Protein 4ME2 (pdb70)

Organism: Brachypodium distachyon (NCBI:txid15368)

Nearest PDB structures (foldseek):
  4n2q-assembly1_A  TM=8.830E-01  e=1.175E-23  Brachypodium distachyon
  6yxx-assembly1_E6  TM=5.071E-01  e=2.565E-02  Trypanosoma brucei brucei
  7pub-assembly1_DH  TM=4.526E-01  e=8.404E-01  Trypanosoma brucei brucei
  8apo-assembly1_BE  TM=4.266E-01  e=6.617E-01  Polytomella magna

B-factor: mean 28.3, std 8.78, range [16.6, 65.06]

GO terms:
  GO:0042802 identical protein binding (F, IPI)

Foldseek 3Di:
DADPLLVQLLVQLCVQDVPHLAPVSLLVSLCVSQVVDDDVSLVVNLVVCVVVLVLSNSLSSVVSLCPDPPDDDFLLVLLVSLQSFDAPDVRSLVSNLVVLVVSLCCQCVDPQNDDDLHSQQPDDQVSLLSNLLSCLVSLNLVSSLVSCCSRVVVSVHDYDLSSLVSNLVSCVVSPVVVSNVVSVVVNVVVVVVD

Secondary structure (DSSP, 8-state):
---HHHHHHHHHHHHHTSS--SHHHHHHHHHHHHTT--HHHHHHHHHHHHHTT-HHHHHHHHHHHHTSTT----HHHHHHHHHTSPTT-HHHHHHHHHHHHHHHHHHHTSGGGSSSS-SSTT--HHHHHHHHHHHHHTT-HHHHHHHIIIIIIIS-----HHHHHHHHHHHHHTT-HHHHHHHHHHHHHHHHH-

CATH classification: 1.25.40.10

InterPro domains:
  IPR011990 Tetratricopeptide-like helical domain superfamily [G3DSA:1.25.40.10] (44-237)
  IPR044190 Protein THYLAKOID ASSEMBLY 8-like [PTHR47594] (17-230)

Radius of gyration: 18.07 Å; Cα contacts (8 Å, |Δi|>4): 224; chains: 1; bounding box: 29×56×39 Å

Solvent-accessible surface area: 10357 Å² total; per-residue (Å²): 151,72,32,91,88,0,81,123,6,2,86,15,0,45,166,89,1,83,110,72,90,49,94,103,29,4,91,65,8,1,66,75,18,1,46,231,22,140,118,60,24,1,50,19,0,9,51,24,0,51,176,62,57,49,26,47,0,0,12,11,0,0,65,26,0,56,86,58,133,73,32,201,50,41,5,53,43,2,6,65,0,0,70,62,7,68,67,158,55,112,69,6,20,61,24,2,40,57,1,3,75,22,0,4,90,36,44,76,189,29,120,72,32,53,112,109,142,37,25,5,61,78,22,72,43,142,66,0,8,87,1,0,120,10,0,13,84,49,27,68,9,124,4,0,19,71,0,0,46,4,0,14,86,167,14,47,4,140,12,77,58,100,1,16,114,21,0,8,128,3,0,144,156,53,52,35,103,136,21,5,58,71,0,87,58,29,31,54,82,42,93,98,120,147

Structure (mmCIF, N/CA/C/O backbone):
data_4ME2
#
_entry.id   4ME2
#
_cell.length_a   73.649
_cell.length_b   73.649
_cell.length_c   61.862
_cell.angle_alpha   90.00
_cell.angle_beta   90.00
_cell.angle_gamma   120.00
#
_symmetry.space_group_name_H-M   'P 65'
#
loop_
_entity.id
_entity.type
_entity.pdbx_description
1 polymer 'Uncharacterized protein'
2 water water
#
loop_
_atom_site.group_PDB
_atom_site.id
_atom_site.type_symbol
_atom_site.label_atom_id
_atom_site.label_alt_id
_atom_site.label_comp_id
_atom_site.label_asym_id
_atom_site.label_entity_id
_atom_site.label_seq_id
_atom_site.pdbx_PDB_ins_code
_atom_site.Cartn_x
_atom_site.Cartn_y
_atom_site.Cartn_z
_atom_site.occupancy
_atom_site.B_iso_or_equiv
_atom_site.auth_seq_id
_atom_site.auth_comp_id
_atom_site.auth_asym_id
_atom_site.auth_atom_id
_atom_site.pdbx_PDB_model_num
ATOM 1 N N . SER A 1 44 ? 19.208 16.047 42.032 1.00 40.76 44 SER A N 1
ATOM 2 C CA . SER A 1 44 ? 18.623 14.687 42.209 1.00 39.45 44 SER A CA 1
ATOM 3 C C . SER A 1 44 ? 17.486 14.448 41.218 1.00 37.16 44 SER A C 1
ATOM 4 O O . SER A 1 44 ? 16.341 14.846 41.453 1.00 37.65 44 SER A O 1
ATOM 7 N N . LEU A 1 45 ? 17.821 13.807 40.103 1.00 34.36 45 LEU A N 1
ATOM 8 C CA . LEU A 1 45 ? 16.849 13.488 39.068 1.00 32.00 45 LEU A CA 1
ATOM 9 C C . LEU A 1 45 ? 16.149 12.168 39.330 1.00 30.37 45 LEU A C 1
ATOM 10 O O . LEU A 1 45 ? 16.781 11.111 39.359 1.00 30.69 45 LEU A O 1
ATOM 15 N N . SER A 1 46 ? 14.838 12.223 39.496 1.00 27.80 46 SER A N 1
ATOM 16 C CA . SER A 1 46 ? 14.053 11.012 39.644 1.00 26.63 46 SER A CA 1
ATOM 17 C C . SER A 1 46 ? 13.697 10.422 38.288 1.00 26.02 46 SER A C 1
ATOM 18 O O . SER A 1 46 ? 13.874 11.058 37.248 1.00 25.07 46 SER A O 1
ATOM 21 N N . THR A 1 47 ? 13.171 9.204 38.308 1.00 25.01 47 THR A N 1
ATOM 22 C CA . THR A 1 47 ? 12.677 8.575 37.096 1.00 25.75 47 THR A CA 1
ATOM 23 C C . THR A 1 47 ? 11.640 9.452 36.392 1.00 25.94 47 THR A C 1
ATOM 24 O O . THR A 1 47 ? 11.732 9.689 35.188 1.00 25.44 47 THR A O 1
ATOM 28 N N . GLU A 1 48 ? 10.661 9.942 37.144 1.00 26.08 48 GLU A N 1
ATOM 29 C CA . GLU A 1 48 ? 9.608 10.752 36.534 1.00 26.41 48 GLU A CA 1
ATOM 30 C C . GLU A 1 48 ? 10.124 12.084 35.983 1.00 25.36 48 GLU A C 1
ATOM 31 O O . GLU A 1 48 ? 9.636 12.548 34.954 1.00 25.15 48 GLU A O 1
ATOM 37 N N . ALA A 1 49 ? 11.101 12.694 36.655 1.00 24.49 49 ALA A N 1
ATOM 38 C CA . ALA A 1 49 ? 11.699 13.937 36.158 1.00 24.41 49 ALA A CA 1
ATOM 39 C C . ALA A 1 49 ? 12.434 13.692 34.844 1.00 24.48 49 ALA A C 1
ATOM 40 O O . ALA A 1 49 ? 12.252 14.434 33.877 1.00 23.79 49 ALA A O 1
ATOM 42 N N . ILE A 1 50 ? 13.257 12.644 34.809 1.00 24.91 50 ILE A N 1
ATOM 43 C CA . ILE A 1 50 ? 13.982 12.285 33.587 1.00 25.32 50 ILE A CA 1
ATOM 44 C C . ILE A 1 50 ? 13.030 12.081 32.410 1.00 25.50 50 ILE A C 1
ATOM 45 O O . ILE A 1 50 ? 13.253 12.618 31.317 1.00 24.73 50 ILE A O 1
ATOM 50 N N . HIS A 1 51 ? 11.969 11.308 32.633 1.00 25.78 51 HIS A N 1
ATOM 51 C CA . HIS A 1 51 ? 10.966 11.075 31.599 1.00 26.17 51 HIS A CA 1
ATOM 52 C C . HIS A 1 51 ? 10.347 12.364 31.131 1.00 25.10 51 HIS A C 1
ATOM 53 O O . HIS A 1 51 ? 10.160 12.563 29.931 1.00 24.96 51 HIS A O 1
ATOM 60 N N . ALA A 1 52 ? 10.043 13.257 32.075 1.00 23.78 52 ALA A N 1
ATOM 61 C CA . ALA A 1 52 ? 9.412 14.535 31.752 1.00 23.25 52 ALA A CA 1
ATOM 62 C C . ALA A 1 52 ? 10.335 15.448 30.945 1.00 22.70 52 ALA A C 1
ATOM 63 O O . ALA A 1 52 ? 9.886 16.126 30.016 1.00 23.08 52 ALA A O 1
ATOM 65 N N . VAL A 1 53 ? 11.617 15.461 31.295 1.00 23.27 53 VAL A N 1
ATOM 66 C CA . VAL A 1 53 ? 12.602 16.240 30.543 1.00 22.96 53 VAL A CA 1
ATOM 67 C C . VAL A 1 53 ? 12.686 15.709 29.117 1.00 23.76 53 VAL A C 1
ATOM 68 O O . VAL A 1 53 ? 12.689 16.478 28.152 1.00 22.94 53 VAL A O 1
ATOM 72 N N . GLN A 1 54 ? 12.737 14.390 28.973 1.00 24.24 54 GLN A N 1
ATOM 73 C CA . GLN A 1 54 ? 12.842 13.830 27.630 1.00 25.25 54 GLN A CA 1
ATOM 74 C C . GLN A 1 54 ? 11.605 14.113 26.783 1.00 24.64 54 GLN A C 1
ATOM 75 O O . GLN A 1 54 ? 11.722 14.440 25.601 1.00 24.18 54 GLN A O 1
ATOM 81 N N . ALA A 1 55 ? 10.428 14.016 27.397 1.00 23.77 55 ALA A N 1
ATOM 82 C CA . ALA A 1 55 ? 9.173 14.319 26.713 1.00 24.27 55 ALA A CA 1
ATOM 83 C C . ALA A 1 55 ? 9.114 15.774 26.252 1.00 23.58 55 ALA A C 1
ATOM 84 O O . ALA A 1 55 ? 8.706 16.051 25.126 1.00 24.32 55 ALA A O 1
ATOM 86 N N . LEU A 1 56 ? 9.517 16.704 27.116 1.00 22.41 56 LEU A N 1
ATOM 87 C CA . LEU A 1 56 ? 9.473 18.117 26.754 1.00 21.77 56 LEU A CA 1
ATOM 88 C C . LEU A 1 56 ? 10.396 18.405 25.569 1.00 21.76 56 LEU A C 1
ATOM 89 O O . LEU A 1 56 ? 10.035 19.155 24.665 1.00 21.95 56 LEU A O 1
ATOM 94 N N . LYS A 1 57 ? 11.582 17.804 25.583 1.00 22.07 57 LYS A N 1
ATOM 95 C CA . LYS A 1 57 ? 12.518 17.930 24.465 1.00 22.57 57 LYS A CA 1
ATOM 96 C C . LYS A 1 57 ? 11.926 17.324 23.181 1.00 23.23 57 LYS A C 1
ATOM 97 O O . LYS A 1 57 ? 11.944 17.953 22.122 1.00 23.07 57 LYS A O 1
ATOM 103 N N . ARG A 1 58 ? 11.366 16.122 23.292 1.00 24.04 58 ARG A N 1
ATOM 104 C CA . ARG A 1 58 ? 10.740 15.440 22.162 1.00 25.17 58 ARG A CA 1
ATOM 105 C C . ARG A 1 58 ? 9.602 16.264 21.555 1.00 24.74 58 ARG A C 1
ATOM 106 O O . ARG A 1 58 ? 9.509 16.405 20.335 1.00 24.91 58 ARG A O 1
ATOM 114 N N . LEU A 1 59 ? 8.748 16.814 22.415 1.00 23.69 59 LEU A N 1
ATOM 115 C CA . LEU A 1 59 ? 7.588 17.594 21.978 1.00 23.66 59 LEU A CA 1
ATOM 116 C C . LEU A 1 59 ? 7.958 18.895 21.274 1.00 22.95 59 LEU A C 1
ATOM 117 O O . LEU A 1 59 ? 7.151 19.457 20.531 1.00 24.95 59 LEU A O 1
ATOM 122 N N . THR A 1 60 ? 9.171 19.379 21.502 1.00 22.55 60 THR A N 1
ATOM 123 C CA . THR A 1 60 ? 9.559 20.671 20.960 1.00 22.78 60 THR A CA 1
ATOM 124 C C . THR A 1 60 ? 10.736 20.572 20.006 1.00 22.93 60 THR A C 1
ATOM 125 O O . THR A 1 60 ? 11.383 21.572 19.725 1.00 23.81 60 THR A O 1
ATOM 129 N N . ALA A 1 61 ? 11.011 19.372 19.494 1.00 23.04 61 ALA A N 1
ATOM 130 C CA . ALA A 1 61 ? 12.211 19.160 18.690 1.00 23.62 61 ALA A CA 1
ATOM 131 C C . ALA A 1 61 ? 12.218 20.021 17.430 1.00 24.27 61 ALA A C 1
ATOM 132 O O . ALA A 1 61 ? 13.279 20.439 16.963 1.00 24.91 61 ALA A O 1
ATOM 134 N N . ALA A 1 62 ? 11.029 20.307 16.912 1.00 25.39 62 ALA A N 1
ATOM 135 C CA . ALA A 1 62 ? 10.883 21.094 15.688 1.00 26.62 62 ALA A CA 1
ATOM 136 C C . ALA A 1 62 ? 10.536 22.557 15.950 1.00 28.12 62 ALA A C 1
ATOM 137 O O . ALA A 1 62 ? 10.822 23.427 15.125 1.00 29.28 62 ALA A O 1
ATOM 139 N N . ASP A 1 63 ? 9.913 22.822 17.094 1.00 28.74 63 ASP A N 1
ATOM 140 C CA . ASP A 1 63 ? 9.380 24.148 17.381 1.00 29.35 63 ASP A CA 1
ATOM 141 C C . ASP A 1 63 ? 9.475 24.408 18.873 1.00 29.55 63 ASP A C 1
ATOM 142 O O . ASP A 1 63 ? 8.722 23.829 19.656 1.00 30.25 63 ASP A O 1
ATOM 147 N N . ARG A 1 64 ? 10.414 25.269 19.253 1.00 28.92 64 ARG A N 1
ATOM 148 C CA . ARG A 1 64 ? 10.586 25.670 20.649 1.00 29.68 64 ARG A CA 1
ATOM 149 C C . ARG A 1 64 ? 10.111 27.103 20.923 1.00 29.91 64 ARG A C 1
ATOM 150 O O . ARG A 1 64 ? 10.458 27.694 21.950 1.00 31.20 64 ARG A O 1
ATOM 158 N N . SER A 1 65 ? 9.299 27.650 20.017 1.00 30.09 65 SER A N 1
ATOM 159 C CA . SER A 1 65 ? 8.687 28.973 20.217 1.00 29.77 65 SER A CA 1
ATOM 160 C C . SER A 1 65 ? 7.699 28.971 21.395 1.00 30.02 65 SER A C 1
ATOM 161 O O . SER A 1 65 ? 7.132 27.929 21.737 1.00 29.06 65 SER A O 1
ATOM 164 N N . PRO A 1 66 ? 7.477 30.146 22.010 1.00 29.59 66 PRO A N 1
ATOM 165 C CA . PRO A 1 66 ? 6.715 30.177 23.260 1.00 29.33 66 PRO A CA 1
ATOM 166 C C . PRO A 1 66 ? 5.379 29.410 23.240 1.00 28.96 66 PRO A C 1
ATOM 167 O O . PRO A 1 66 ? 5.135 28.622 24.151 1.00 28.16 66 PRO A O 1
ATOM 171 N N . PRO A 1 67 ? 4.534 29.599 22.204 1.00 29.27 67 PRO A N 1
ATOM 172 C CA . PRO A 1 67 ? 3.291 28.816 22.235 1.00 28.87 67 PRO A CA 1
ATOM 173 C C . PRO A 1 67 ? 3.521 27.294 22.262 1.00 28.46 67 PRO A C 1
ATOM 174 O O . PRO A 1 67 ? 2.844 26.579 23.013 1.00 28.18 67 PRO A O 1
ATOM 178 N N . ALA A 1 68 ? 4.468 26.815 21.455 1.00 28.19 68 ALA A N 1
ATOM 179 C CA . ALA A 1 68 ? 4.788 25.390 21.385 1.00 27.23 68 ALA A CA 1
ATOM 180 C C . ALA A 1 68 ? 5.414 24.892 22.688 1.00 26.76 68 ALA A C 1
ATOM 181 O O . ALA A 1 68 ? 5.054 23.818 23.179 1.00 27.13 68 ALA A O 1
ATOM 183 N N . ALA A 1 69 ? 6.337 25.675 23.241 1.00 25.81 69 ALA A N 1
ATOM 184 C CA . ALA A 1 69 ? 6.990 25.304 24.494 1.00 25.59 69 ALA A CA 1
ATOM 185 C C . ALA A 1 69 ? 6.018 25.365 25.663 1.00 25.28 69 ALA A C 1
ATOM 186 O O . ALA A 1 69 ? 6.137 24.575 26.593 1.00 23.77 69 ALA A O 1
ATOM 188 N N . THR A 1 70 ? 5.066 26.297 25.611 1.00 25.72 70 THR A N 1
ATOM 189 C CA . THR A 1 70 ? 4.049 26.421 26.659 1.00 25.83 70 THR A CA 1
ATOM 190 C C . THR A 1 70 ? 3.126 25.202 26.682 1.00 25.87 70 THR A C 1
ATOM 191 O O . THR A 1 70 ? 2.890 24.608 27.737 1.00 26.36 70 THR A O 1
ATOM 195 N N . ALA A 1 71 ? 2.615 24.829 25.513 1.00 26.52 71 ALA A N 1
ATOM 196 C CA . ALA A 1 71 ? 1.740 23.669 25.396 1.00 26.29 71 ALA A CA 1
ATOM 197 C C . ALA A 1 71 ? 2.497 22.403 25.767 1.00 25.79 71 ALA A C 1
ATOM 198 O O . ALA A 1 71 ? 1.973 21.523 26.461 1.00 26.70 71 ALA A O 1
ATOM 200 N N . ALA A 1 72 ? 3.738 22.316 25.305 1.00 25.04 72 ALA A N 1
ATOM 201 C CA . ALA A 1 72 ? 4.517 21.128 25.547 1.00 23.92 72 ALA A CA 1
ATOM 202 C C . ALA A 1 72 ? 4.815 21.013 27.032 1.00 22.70 72 ALA A C 1
ATOM 203 O O . ALA A 1 72 ? 4.778 19.924 27.575 1.00 22.36 72 ALA A O 1
ATOM 205 N N . ALA A 1 73 ? 5.092 22.139 27.687 1.00 22.12 73 ALA A N 1
ATOM 206 C CA . ALA A 1 73 ? 5.502 22.110 29.094 1.00 21.43 73 ALA A CA 1
ATOM 207 C C . ALA A 1 73 ? 4.379 21.649 30.017 1.00 21.42 73 ALA A C 1
ATOM 208 O O . ALA A 1 73 ? 4.617 20.881 30.946 1.00 20.40 73 ALA A O 1
ATOM 210 N N . SER A 1 74 ? 3.156 22.102 29.764 1.00 22.21 74 SER A N 1
ATOM 211 C CA . SER A 1 74 ? 2.037 21.618 30.565 1.00 23.23 74 SER A CA 1
ATOM 212 C C . SER A 1 74 ? 1.790 20.127 30.337 1.00 23.20 74 SER A C 1
ATOM 213 O O . SER A 1 74 ? 1.523 19.397 31.285 1.00 23.72 74 SER A O 1
ATOM 216 N N . ALA A 1 75 ? 1.897 19.673 29.092 1.00 22.35 75 ALA A N 1
ATOM 217 C CA . ALA A 1 75 ? 1.686 18.262 28.779 1.00 22.94 75 ALA A CA 1
ATOM 218 C C . ALA A 1 75 ? 2.764 17.373 29.398 1.00 22.80 75 ALA A C 1
ATOM 219 O O . ALA A 1 75 ? 2.464 16.330 29.975 1.00 24.28 75 ALA A O 1
ATOM 221 N N . ALA A 1 76 ? 4.020 17.785 29.284 1.00 22.13 76 ALA A N 1
ATOM 222 C CA . ALA A 1 76 ? 5.120 16.934 29.731 1.00 22.50 76 ALA A CA 1
ATOM 223 C C . ALA A 1 76 ? 5.357 16.989 31.242 1.00 22.32 76 ALA A C 1
ATOM 224 O O . ALA A 1 76 ? 5.757 15.987 31.854 1.00 22.77 76 ALA A O 1
ATOM 226 N N . LEU A 1 77 ? 5.088 18.145 31.844 1.00 22.20 77 LEU A N 1
ATOM 227 C CA . LEU A 1 77 ? 5.457 18.382 33.241 1.00 22.80 77 LEU A CA 1
ATOM 228 C C . LEU A 1 77 ? 4.264 18.495 34.184 1.00 23.42 77 LEU A C 1
ATOM 229 O O . LEU A 1 77 ? 4.437 18.573 35.403 1.00 23.31 77 LEU A O 1
ATOM 234 N N . GLY A 1 78 ? 3.063 18.494 33.620 1.00 24.01 78 GLY A N 1
ATOM 235 C CA . GLY A 1 78 ? 1.850 18.801 34.371 1.00 25.04 78 GLY A CA 1
ATOM 236 C C . GLY A 1 78 ? 1.397 17.799 35.415 1.00 25.92 78 GLY A C 1
ATOM 237 O O . GLY A 1 78 ? 0.516 18.102 36.214 1.00 26.53 78 GLY A O 1
ATOM 238 N N . ARG A 1 79 ? 1.984 16.605 35.410 1.00 26.32 79 ARG A N 1
ATOM 239 C CA . ARG A 1 79 ? 1.629 15.577 36.393 1.00 27.37 79 ARG A CA 1
ATOM 240 C C . ARG A 1 79 ? 2.631 15.488 37.549 1.00 26.32 79 ARG A C 1
ATOM 241 O O . ARG A 1 79 ? 2.422 14.730 38.504 1.00 27.04 79 ARG A O 1
ATOM 249 N N . LEU A 1 80 ? 3.714 16.261 37.468 1.00 24.46 80 LEU A N 1
ATOM 250 C CA . LEU A 1 80 ? 4.821 16.143 38.425 1.00 23.55 80 LEU A CA 1
ATOM 251 C C . LEU A 1 80 ? 4.540 16.807 39.762 1.00 23.09 80 LEU A C 1
ATOM 252 O O . LEU A 1 80 ? 3.995 17.906 39.805 1.00 22.32 80 LEU A O 1
ATOM 257 N N . LEU A 1 81 ? 4.934 16.134 40.843 1.00 22.81 81 LEU A N 1
ATOM 258 C CA . LEU A 1 81 ? 4.969 16.740 42.177 1.00 23.21 81 LEU A CA 1
ATOM 259 C C . LEU A 1 81 ? 6.095 17.768 42.257 1.00 22.68 81 LEU A C 1
ATOM 260 O O . LEU A 1 81 ? 6.992 17.785 41.407 1.00 21.73 81 LEU A O 1
ATOM 265 N N . ARG A 1 82 ? 6.043 18.623 43.278 1.00 21.82 82 ARG A N 1
ATOM 266 C CA . ARG A 1 82 ? 6.969 19.750 43.402 1.00 21.93 82 ARG A CA 1
ATOM 267 C C . ARG A 1 82 ? 8.422 19.367 43.146 1.00 21.52 82 ARG A C 1
ATOM 268 O O . ARG A 1 82 ? 9.070 19.943 42.280 1.00 21.05 82 ARG A O 1
ATOM 276 N N . ALA A 1 83 ? 8.926 18.407 43.916 1.00 21.95 83 ALA A N 1
ATOM 277 C CA . ALA A 1 83 ? 10.339 18.044 43.856 1.00 21.37 83 ALA A CA 1
ATOM 278 C C . ALA A 1 83 ? 10.756 17.638 42.443 1.00 21.55 83 ALA A C 1
ATOM 279 O O . ALA A 1 83 ? 11.806 18.058 41.960 1.00 20.70 83 ALA A O 1
ATOM 281 N N . ASP A 1 84 ? 9.922 16.835 41.790 1.00 21.74 84 ASP A N 1
ATOM 282 C CA . ASP A 1 84 ? 10.206 16.367 40.435 1.00 22.39 84 ASP A CA 1
ATOM 283 C C . ASP A 1 84 ? 10.121 17.500 39.410 1.00 21.55 84 ASP A C 1
ATOM 284 O O . ASP A 1 84 ? 10.930 17.566 38.477 1.00 20.65 84 ASP A O 1
ATOM 289 N N . LEU A 1 85 ? 9.156 18.401 39.579 1.00 20.65 85 LEU A N 1
ATOM 290 C CA . LEU A 1 85 ? 9.042 19.530 38.656 1.00 20.19 85 LEU A CA 1
ATOM 291 C C . LEU A 1 85 ? 10.275 20.428 38.725 1.00 19.96 85 LEU A C 1
ATOM 292 O O . LEU A 1 85 ? 10.842 20.806 37.695 1.00 19.85 85 LEU A O 1
ATOM 297 N N . LEU A 1 86 ? 10.679 20.781 39.940 1.00 19.74 86 LEU A N 1
ATOM 298 C CA . LEU A 1 86 ? 11.847 21.623 40.130 1.00 20.60 86 LEU A CA 1
ATOM 299 C C . LEU A 1 86 ? 13.125 20.922 39.664 1.00 20.42 86 LEU A C 1
ATOM 300 O O . LEU A 1 86 ? 14.038 21.581 39.176 1.00 21.25 86 LEU A O 1
ATOM 305 N N . ALA A 1 87 ? 13.183 19.601 39.810 1.00 20.72 87 ALA A N 1
ATOM 306 C CA . ALA A 1 87 ? 14.352 18.839 39.351 1.00 21.00 87 ALA A CA 1
ATOM 307 C C . ALA A 1 87 ? 14.416 18.835 37.828 1.00 20.59 87 ALA A C 1
ATOM 308 O O . ALA A 1 87 ? 15.498 18.973 37.255 1.00 21.47 87 ALA A O 1
ATOM 310 N N . ALA A 1 88 ? 13.259 18.683 37.185 1.00 20.05 88 ALA A N 1
ATOM 311 C CA . ALA A 1 88 ? 13.172 18.730 35.720 1.00 19.70 88 ALA A CA 1
ATOM 312 C C . ALA A 1 88 ? 13.586 20.105 35.203 1.00 20.10 88 ALA A C 1
ATOM 313 O O . ALA A 1 88 ? 14.348 20.217 34.238 1.00 19.78 88 ALA A O 1
ATOM 315 N N . MET A 1 89 ? 13.079 21.155 35.849 1.00 19.66 89 MET A N 1
ATOM 316 C CA . MET A 1 89 ? 13.472 22.519 35.507 1.00 19.99 89 MET A CA 1
ATOM 317 C C . MET A 1 89 ? 14.984 22.704 35.596 1.00 21.01 89 MET A C 1
ATOM 318 O O . MET A 1 89 ? 15.608 23.225 34.671 1.00 21.38 89 MET A O 1
ATOM 323 N N . ALA A 1 90 ? 15.566 22.263 36.706 1.00 20.92 90 ALA A N 1
ATOM 324 C CA . ALA A 1 90 ? 16.991 22.462 36.950 1.00 22.01 90 ALA A CA 1
ATOM 325 C C . ALA A 1 90 ? 17.837 21.673 35.960 1.00 22.14 90 ALA A C 1
ATOM 326 O O . ALA A 1 90 ? 18.896 22.134 35.548 1.00 23.34 90 ALA A O 1
ATOM 328 N N . GLU A 1 91 ? 17.375 20.489 35.584 1.00 22.23 91 GLU A N 1
ATOM 329 C CA . GLU A 1 91 ? 18.102 19.692 34.601 1.00 22.61 91 GLU A CA 1
ATOM 330 C C . GLU A 1 91 ? 18.048 20.318 33.209 1.00 21.76 91 GLU A C 1
ATOM 331 O O . GLU A 1 91 ? 19.033 20.288 32.467 1.00 22.21 91 GLU A O 1
ATOM 337 N N . LEU A 1 92 ? 16.904 20.887 32.849 1.00 20.98 92 LEU A N 1
ATOM 338 C CA . LEU A 1 92 ? 16.814 21.616 31.586 1.00 20.83 92 LEU A CA 1
ATOM 339 C C . LEU A 1 92 ? 17.758 22.826 31.584 1.00 21.90 92 LEU A C 1
ATOM 340 O O . LEU A 1 92 ? 18.403 23.109 30.573 1.00 22.48 92 LEU A O 1
ATOM 345 N N . GLN A 1 93 ? 17.838 23.525 32.718 1.00 21.95 93 GLN A N 1
ATOM 346 C CA . GLN A 1 93 ? 18.790 24.624 32.903 1.00 23.70 93 GLN A CA 1
ATOM 347 C C . GLN A 1 93 ? 20.222 24.138 32.685 1.00 24.32 93 GLN A C 1
ATOM 348 O O . GLN A 1 93 ? 20.990 24.768 31.955 1.00 25.19 93 GLN A O 1
ATOM 354 N N . ARG A 1 94 ? 20.567 23.012 33.311 1.00 25.25 94 ARG A N 1
ATOM 355 C CA . ARG A 1 94 ? 21.932 22.471 33.263 1.00 26.43 94 ARG A CA 1
ATOM 356 C C . ARG A 1 94 ? 22.338 22.079 31.845 1.00 26.42 94 ARG A C 1
ATOM 357 O O . ARG A 1 94 ? 23.479 22.310 31.430 1.00 27.55 94 ARG A O 1
ATOM 365 N N . GLN A 1 95 ? 21.396 21.497 31.109 1.00 25.21 95 GLN A N 1
ATOM 366 C CA . GLN A 1 95 ? 21.623 21.099 29.719 1.00 24.86 95 GLN A CA 1
ATOM 367 C C . GLN A 1 95 ? 21.691 22.297 28.770 1.00 25.16 95 GLN A C 1
ATOM 368 O O . GLN A 1 95 ? 22.067 22.149 27.607 1.00 26.05 95 GLN A O 1
ATOM 374 N N . GLY A 1 96 ? 21.340 23.479 29.269 1.00 24.23 96 GLY A N 1
ATOM 375 C CA . GLY A 1 96 ? 21.370 24.697 28.460 1.00 23.16 96 GLY A CA 1
ATOM 376 C C . GLY A 1 96 ? 20.130 24.928 27.610 1.00 22.24 96 GLY A C 1
ATOM 377 O O . GLY A 1 96 ? 20.137 25.780 26.720 1.00 22.50 96 GLY A O 1
ATOM 378 N N . HIS A 1 97 ? 19.060 24.180 27.879 1.00 21.52 97 HIS A N 1
ATOM 379 C CA . HIS A 1 97 ? 17.795 24.386 27.177 1.00 20.78 97 HIS A CA 1
ATOM 380 C C . HIS A 1 97 ? 17.018 25.466 27.866 1.00 19.79 97 HIS A C 1
ATOM 381 O O . HIS A 1 97 ? 16.033 25.194 28.550 1.00 19.31 97 HIS A O 1
ATOM 388 N N . TRP A 1 98 ? 17.460 26.703 27.681 1.00 19.03 98 TRP A N 1
ATOM 389 C CA . TRP A 1 98 ? 16.940 27.837 28.441 1.00 19.01 98 TRP A CA 1
ATOM 390 C C . TRP A 1 98 ? 15.455 28.055 28.229 1.00 18.50 98 TRP A C 1
ATOM 391 O O . TRP A 1 98 ? 14.700 28.193 29.200 1.00 18.09 98 TRP A O 1
ATOM 402 N N . SER A 1 99 ? 15.002 28.062 26.975 1.00 18.72 99 SER A N 1
ATOM 403 C CA . SER A 1 99 ? 13.576 28.293 26.701 1.00 19.06 99 SER A CA 1
ATOM 404 C C . SER A 1 99 ? 12.665 27.218 27.322 1.00 18.42 99 SER A C 1
ATOM 405 O O . SER A 1 99 ? 11.578 27.535 27.803 1.00 18.14 99 SER A O 1
ATOM 408 N N . LEU A 1 100 ? 13.116 25.961 27.314 1.00 17.54 100 LEU A N 1
ATOM 409 C CA . LEU A 1 100 ? 12.361 24.860 27.914 1.00 17.63 100 LEU A CA 1
ATOM 410 C C . LEU A 1 100 ? 12.359 24.974 29.429 1.00 17.57 100 LEU A C 1
ATOM 411 O O . LEU A 1 100 ? 11.353 24.676 30.066 1.00 17.73 100 LEU A O 1
ATOM 416 N N . ALA A 1 101 ? 13.491 25.393 29.995 1.00 17.55 101 ALA A N 1
ATOM 417 C CA . ALA A 1 101 ? 13.582 25.572 31.449 1.00 17.50 101 ALA A CA 1
ATOM 418 C C . ALA A 1 101 ? 12.656 26.696 31.902 1.00 17.77 101 ALA A C 1
ATOM 419 O O . ALA A 1 101 ? 12.048 26.610 32.979 1.00 17.75 101 ALA A O 1
ATOM 421 N N . LEU A 1 102 ? 12.553 27.744 31.086 1.00 17.99 102 LEU A N 1
ATOM 422 C CA . LEU A 1 102 ? 11.661 28.873 31.375 1.00 18.15 102 LEU A CA 1
ATOM 423 C C . LEU A 1 102 ? 10.212 28.405 31.322 1.00 18.15 102 LEU A C 1
ATOM 424 O O . LEU A 1 102 ? 9.401 28.777 32.169 1.00 18.03 102 LEU A O 1
ATOM 429 N N . ALA A 1 103 ? 9.885 27.591 30.321 1.00 17.86 103 ALA A N 1
ATOM 430 C CA . ALA A 1 103 ? 8.550 27.023 30.234 1.00 17.59 103 ALA A CA 1
ATOM 431 C C . ALA A 1 103 ? 8.258 26.176 31.478 1.00 17.33 103 ALA A C 1
ATOM 432 O O . ALA A 1 103 ? 7.138 26.205 31.995 1.00 16.85 103 ALA A O 1
ATOM 434 N N . ALA A 1 104 ? 9.262 25.445 31.969 1.00 16.60 104 ALA A N 1
ATOM 435 C CA . ALA A 1 104 ? 9.092 24.663 33.201 1.00 16.98 104 ALA A CA 1
ATOM 436 C C . ALA A 1 104 ? 8.822 25.582 34.391 1.00 17.14 104 ALA A C 1
ATOM 437 O O . ALA A 1 104 ? 7.940 25.297 35.214 1.00 17.06 104 ALA A O 1
ATOM 439 N N . LEU A 1 105 ? 9.577 26.677 34.472 1.00 16.95 105 LEU A N 1
ATOM 440 C CA . LEU A 1 105 ? 9.367 27.688 35.513 1.00 17.47 105 LEU A CA 1
ATOM 441 C C . LEU A 1 105 ? 7.917 28.168 35.522 1.00 17.53 105 LEU A C 1
ATOM 442 O O . LEU A 1 105 ? 7.301 28.253 36.585 1.00 18.03 105 LEU A O 1
ATOM 447 N N . HIS A 1 106 ? 7.372 28.486 34.351 1.00 17.44 106 HIS A N 1
ATOM 448 C CA . HIS A 1 106 ? 5.993 28.973 34.276 1.00 18.09 106 HIS A CA 1
ATOM 449 C C . HIS A 1 106 ? 4.966 27.959 34.719 1.00 17.90 106 HIS A C 1
ATOM 450 O O . HIS A 1 106 ? 3.932 28.331 35.292 1.00 18.57 106 HIS A O 1
ATOM 457 N N . VAL A 1 107 ? 5.235 26.675 34.479 1.00 17.62 107 VAL A N 1
ATOM 458 C CA . VAL A 1 107 ? 4.393 25.620 35.037 1.00 17.66 107 VAL A CA 1
ATOM 459 C C . VAL A 1 107 ? 4.480 25.687 36.564 1.00 17.75 107 VAL A C 1
ATOM 460 O O . VAL A 1 107 ? 3.453 25.668 37.242 1.00 18.13 107 VAL A O 1
ATOM 464 N N . ALA A 1 108 ? 5.692 25.791 37.109 1.00 17.64 108 ALA A N 1
ATOM 465 C CA . ALA A 1 108 ? 5.858 25.855 38.570 1.00 17.59 108 ALA A CA 1
ATOM 466 C C . ALA A 1 108 ? 5.111 27.047 39.173 1.00 18.29 108 ALA A C 1
ATOM 467 O O . ALA A 1 108 ? 4.510 26.941 40.249 1.00 18.87 108 ALA A O 1
ATOM 469 N N . ARG A 1 109 ? 5.148 28.175 38.467 1.00 18.53 109 ARG A N 1
ATOM 470 C CA . ARG A 1 109 ? 4.577 29.425 38.977 1.00 19.73 109 ARG A CA 1
ATOM 471 C C . ARG A 1 109 ? 3.069 29.329 39.231 1.00 20.49 109 ARG A C 1
ATOM 472 O O . ARG A 1 109 ? 2.535 30.100 40.024 1.00 22.02 109 ARG A O 1
ATOM 480 N N . ALA A 1 110 ? 2.398 28.390 38.566 1.00 20.03 110 ALA A N 1
ATOM 481 C CA . ALA A 1 110 ? 0.949 28.205 38.713 1.00 21.17 110 ALA A CA 1
ATOM 482 C C . ALA A 1 110 ? 0.573 27.168 39.777 1.00 22.27 110 ALA A C 1
ATOM 483 O O . ALA A 1 110 ? -0.618 26.957 40.050 1.00 23.48 110 ALA A O 1
ATOM 485 N N . GLU A 1 111 ? 1.573 26.515 40.362 1.00 22.06 111 GLU A N 1
ATOM 486 C CA . GLU A 1 111 ? 1.325 25.465 41.353 1.00 22.47 111 GLU A CA 1
ATOM 487 C C . GLU A 1 111 ? 1.016 26.031 42.734 1.00 23.50 111 GLU A C 1
ATOM 488 O O . GLU A 1 111 ? 1.564 27.065 43.120 1.00 23.34 111 GLU A O 1
ATOM 494 N N . PRO A 1 112 ? 0.147 25.339 43.490 1.00 24.81 112 PRO A N 1
ATOM 495 C CA . PRO A 1 112 ? -0.241 25.794 44.826 1.00 25.40 112 PRO A CA 1
ATOM 496 C C . PRO A 1 112 ? 0.925 25.985 45.797 1.00 25.08 112 PRO A C 1
ATOM 497 O O . PRO A 1 112 ? 0.826 26.809 46.700 1.00 26.04 112 PRO A O 1
ATOM 501 N N . TRP A 1 113 ? 2.010 25.231 45.628 1.00 23.55 113 TRP A N 1
ATOM 502 C CA . TRP A 1 113 ? 3.157 25.322 46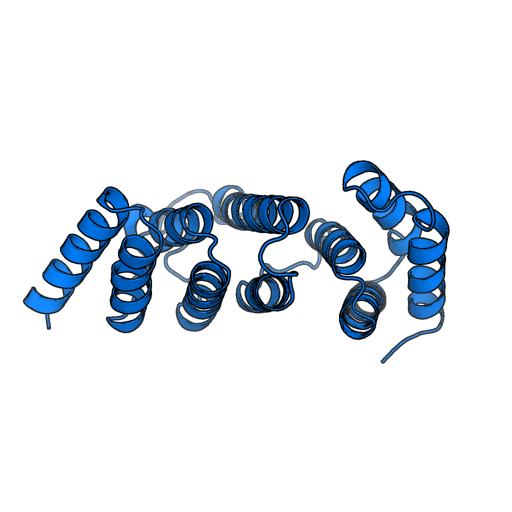.532 1.00 23.18 113 TRP A CA 1
ATOM 503 C C . TRP A 1 113 ? 4.130 26.431 46.209 1.00 23.46 113 TRP A C 1
ATOM 504 O O . TRP A 1 113 ? 5.046 26.712 46.992 1.00 23.81 113 TRP A O 1
ATOM 515 N N . TYR A 1 114 ? 3.935 27.091 45.069 1.00 23.49 114 TYR A N 1
ATOM 516 C CA . TYR A 1 114 ? 4.924 28.049 44.565 1.00 24.53 114 TYR A CA 1
ATOM 517 C C . TYR A 1 114 ? 5.073 29.305 45.418 1.00 25.63 114 TYR A C 1
ATOM 518 O O . TYR A 1 114 ? 4.080 29.892 45.849 1.00 27.53 114 TYR A O 1
ATOM 527 N N . ARG A 1 115 ? 6.323 29.699 45.649 1.00 26.80 115 ARG A N 1
ATOM 528 C CA . ARG A 1 115 ? 6.658 30.969 46.294 1.00 27.99 115 ARG A CA 1
ATOM 529 C C . ARG A 1 115 ? 7.645 31.779 45.452 1.00 27.06 115 ARG A C 1
ATOM 530 O O . ARG A 1 115 ? 8.790 31.360 45.262 1.00 28.30 115 ARG A O 1
ATOM 538 N N . PRO A 1 116 ? 7.214 32.956 44.971 1.00 27.42 116 PRO A N 1
ATOM 539 C CA . PRO A 1 116 ? 8.070 33.801 44.136 1.00 27.23 116 PRO A CA 1
ATOM 540 C C . PRO A 1 116 ? 9.418 34.064 44.796 1.00 28.13 116 PRO A C 1
ATOM 541 O O . PRO A 1 116 ? 9.476 34.437 45.972 1.00 27.77 116 PRO A O 1
ATOM 545 N N . ASP A 1 117 ? 10.488 33.842 44.040 1.00 27.42 117 ASP A N 1
ATOM 546 C CA . ASP A 1 117 ? 11.840 34.068 44.514 1.00 27.14 117 ASP A CA 1
ATOM 547 C C . ASP A 1 117 ? 12.548 34.902 43.453 1.00 26.58 117 ASP A C 1
ATOM 548 O O . ASP A 1 117 ? 12.865 34.389 42.378 1.00 25.27 117 ASP A O 1
ATOM 553 N N . PRO A 1 118 ? 12.775 36.196 43.741 1.00 25.89 118 PRO A N 1
ATOM 554 C CA . PRO A 1 118 ? 13.455 37.047 42.765 1.00 25.55 118 PRO A CA 1
ATOM 555 C C . PRO A 1 118 ? 14.864 36.562 42.431 1.00 24.86 118 PRO A C 1
ATOM 556 O O . PRO A 1 118 ? 15.370 36.863 41.355 1.00 23.59 118 PRO A O 1
ATOM 560 N N . GLU A 1 119 ? 15.494 35.830 43.344 1.00 24.72 119 GLU A N 1
ATOM 561 C CA . GLU A 1 119 ? 16.834 35.312 43.094 1.00 25.04 119 GLU A CA 1
ATOM 562 C C . GLU A 1 119 ? 16.807 34.189 42.054 1.00 23.58 119 GLU A C 1
ATOM 563 O O . GLU A 1 119 ? 17.721 34.080 41.233 1.00 22.94 119 GLU A O 1
ATOM 569 N N . LEU A 1 120 ? 15.758 33.371 42.075 1.00 22.44 120 LEU A N 1
ATOM 570 C CA . LEU A 1 120 ? 15.589 32.345 41.051 1.00 21.70 120 LEU A CA 1
ATOM 571 C C . LEU A 1 120 ? 15.364 33.029 39.707 1.00 20.88 120 LEU A C 1
ATOM 572 O O . LEU A 1 120 ? 15.970 32.659 38.690 1.00 20.07 120 LEU A O 1
ATOM 577 N N . TYR A 1 121 ? 14.506 34.042 39.706 1.00 19.88 121 TYR A N 1
ATOM 578 C CA . TYR A 1 121 ? 14.305 34.820 38.486 1.00 19.30 121 TYR A CA 1
ATOM 579 C C . TYR A 1 121 ? 15.622 35.432 37.996 1.00 19.16 121 TYR A C 1
ATOM 580 O O . TYR A 1 121 ? 15.887 35.465 36.792 1.00 17.77 121 TYR A O 1
ATOM 589 N N . ALA A 1 122 ? 16.445 35.916 38.926 1.00 19.11 122 ALA A N 1
ATOM 590 C CA . ALA A 1 122 ? 17.739 36.488 38.568 1.00 19.35 122 ALA A CA 1
ATOM 591 C C . ALA A 1 122 ? 18.599 35.473 37.824 1.00 19.57 122 ALA A C 1
ATOM 592 O O . ALA A 1 122 ? 19.270 35.827 36.856 1.00 19.67 122 ALA A O 1
ATOM 594 N N . THR A 1 123 ? 18.558 34.215 38.262 1.00 19.72 123 THR A N 1
ATOM 595 C CA . THR A 1 123 ? 19.310 33.146 37.602 1.00 19.89 123 THR A CA 1
ATOM 596 C C . THR A 1 123 ? 18.842 32.909 36.157 1.00 19.45 123 THR A C 1
ATOM 597 O O . THR A 1 123 ? 19.665 32.726 35.253 1.00 19.78 123 THR A O 1
ATOM 601 N N . PHE A 1 124 ? 17.530 32.940 35.932 1.00 18.50 124 PHE A N 1
ATOM 602 C CA . PHE A 1 124 ? 17.009 32.831 34.570 1.00 18.30 124 PHE A CA 1
ATOM 603 C C . PHE A 1 124 ? 17.411 34.025 33.709 1.00 18.29 124 PHE A C 1
ATOM 604 O O . PHE A 1 124 ? 17.654 33.879 32.515 1.00 17.97 124 PHE A O 1
ATOM 612 N N . VAL A 1 125 ? 17.496 35.207 34.312 1.00 17.77 125 VAL A N 1
ATOM 613 C CA . VAL A 1 125 ? 17.921 36.388 33.570 1.00 18.12 125 VAL A CA 1
ATOM 614 C C . VAL A 1 125 ? 19.382 36.259 33.133 1.00 19.04 125 VAL A C 1
ATOM 615 O O . VAL A 1 125 ? 19.709 36.447 31.955 1.00 19.36 125 VAL A O 1
ATOM 619 N N . SER A 1 126 ? 20.252 35.942 34.090 1.00 19.98 126 SER A N 1
ATOM 620 C CA . SER A 1 126 ? 21.692 35.841 33.837 1.00 20.63 126 SER A CA 1
ATOM 621 C C . SER A 1 126 ? 22.065 34.725 32.861 1.00 20.65 126 SER A C 1
ATOM 622 O O . SER A 1 126 ? 23.049 34.841 32.126 1.00 21.45 126 SER A O 1
ATOM 625 N N . SER A 1 127 ? 21.274 33.658 32.853 1.00 20.25 127 SER A N 1
ATOM 626 C CA . SER A 1 127 ? 21.534 32.499 32.002 1.00 20.11 127 SER A CA 1
ATOM 627 C C . SER A 1 127 ? 20.860 32.606 30.638 1.00 20.11 127 SER A C 1
ATOM 628 O O . SER A 1 127 ? 21.056 31.736 29.787 1.00 20.73 127 SER A O 1
ATOM 631 N N . SER A 1 128 ? 20.074 33.658 30.417 1.00 20.10 128 SER A N 1
ATOM 632 C CA . SER A 1 128 ? 19.436 33.836 29.112 1.00 20.70 128 SER A CA 1
ATOM 633 C C . SER A 1 128 ? 20.502 34.205 28.096 1.00 21.74 128 SER A C 1
ATOM 634 O O . SER A 1 128 ? 21.504 34.815 28.454 1.00 22.00 128 SER A O 1
ATOM 637 N N . PRO A 1 129 ? 20.297 33.824 26.827 1.00 23.10 129 PRO A N 1
ATOM 638 C CA . PRO A 1 129 ? 21.254 34.201 25.781 1.00 24.66 129 PRO A CA 1
ATOM 639 C C . PRO A 1 129 ? 21.246 35.708 25.530 1.00 25.12 129 PRO A C 1
ATOM 640 O O . PRO A 1 129 ? 20.181 36.287 25.328 1.00 25.34 129 PRO A O 1
ATOM 644 N N . SER A 1 130 ? 22.425 36.332 25.549 1.00 26.64 130 SER A N 1
ATOM 645 C CA . SER A 1 130 ? 22.553 37.772 25.303 1.00 27.43 130 SER A CA 1
ATOM 646 C C . SER A 1 130 ? 22.260 38.124 23.847 1.00 28.18 130 SER A C 1
ATOM 647 O O . SER A 1 130 ? 22.484 37.314 22.952 1.00 28.64 130 SER A O 1
ATOM 650 N N . ASN A 1 131 ? 21.768 39.339 23.622 1.00 28.83 131 ASN A N 1
ATOM 651 C CA . ASN A 1 131 ? 21.494 39.829 22.269 1.00 29.35 131 ASN A CA 1
ATOM 652 C C . ASN A 1 131 ? 20.679 38.830 21.448 1.00 29.03 131 ASN A C 1
ATOM 653 O O . ASN A 1 131 ? 20.988 38.574 20.283 1.00 29.16 131 ASN A O 1
ATOM 658 N N . ASP A 1 132 ? 19.666 38.242 22.082 1.00 28.11 132 ASP A N 1
ATOM 659 C CA . ASP A 1 132 ? 18.713 37.386 21.393 1.00 27.52 132 ASP A CA 1
ATOM 660 C C . ASP A 1 132 ? 17.318 37.926 21.653 1.00 26.69 132 ASP A C 1
ATOM 661 O O . ASP A 1 132 ? 16.838 37.896 22.785 1.00 25.12 132 ASP A O 1
ATOM 666 N N . PRO A 1 133 ? 16.661 38.425 20.599 1.00 25.47 133 PRO A N 1
ATOM 667 C CA . PRO A 1 133 ? 15.398 39.142 20.740 1.00 25.04 133 PRO A CA 1
ATOM 668 C C . PRO A 1 133 ? 14.304 38.311 21.411 1.00 23.77 133 PRO A C 1
ATOM 669 O O . PRO A 1 133 ? 13.551 38.844 22.224 1.00 23.23 133 PRO A O 1
ATOM 673 N N . ALA A 1 134 ? 14.232 37.025 21.085 1.00 23.53 134 ALA A N 1
ATOM 674 C CA . ALA A 1 134 ? 13.198 36.154 21.635 1.00 23.38 134 ALA A CA 1
ATOM 675 C C . ALA A 1 134 ? 13.409 35.948 23.130 1.00 22.47 134 ALA A C 1
ATOM 676 O O . ALA A 1 134 ? 12.449 35.997 23.905 1.00 22.16 134 ALA A O 1
ATOM 678 N N . ALA A 1 135 ? 14.663 35.738 23.528 1.00 22.18 135 ALA A N 1
ATOM 679 C CA . ALA A 1 135 ? 15.000 35.571 24.948 1.00 21.63 135 ALA A CA 1
ATOM 680 C C . ALA A 1 135 ? 14.776 36.874 25.725 1.00 21.17 135 ALA A C 1
ATOM 681 O O . ALA A 1 135 ? 14.261 36.852 26.852 1.00 20.15 135 ALA A O 1
ATOM 683 N N . ALA A 1 136 ? 15.135 38.002 25.114 1.00 20.79 136 ALA A N 1
ATOM 684 C CA . ALA A 1 136 ? 14.903 39.317 25.713 1.00 20.10 136 ALA A CA 1
ATOM 685 C C . ALA A 1 136 ? 13.417 39.535 25.986 1.00 20.07 136 ALA A C 1
ATOM 686 O O . ALA A 1 136 ?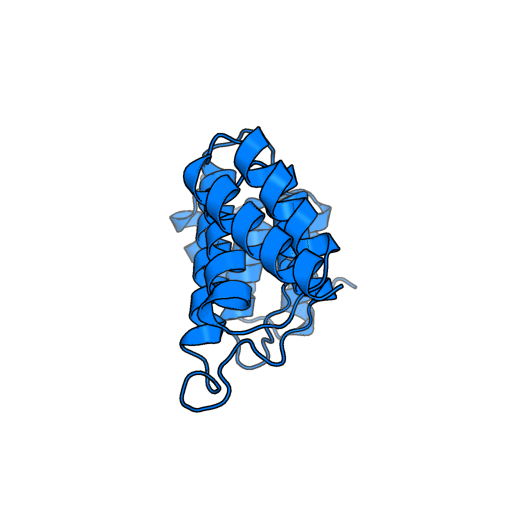 13.023 39.999 27.061 1.00 19.52 136 ALA A O 1
ATOM 688 N N . ALA A 1 137 ? 12.593 39.184 25.003 1.00 19.93 137 ALA A N 1
ATOM 689 C CA . ALA A 1 137 ? 11.149 39.301 25.125 1.00 19.82 137 ALA A CA 1
ATOM 690 C C . ALA A 1 137 ? 10.631 38.406 26.239 1.00 19.27 137 ALA A C 1
ATOM 691 O O . ALA A 1 137 ? 9.744 38.808 26.995 1.00 19.76 137 ALA A O 1
ATOM 693 N N . ALA A 1 138 ? 11.180 37.197 26.328 1.00 19.02 138 ALA A N 1
ATOM 694 C CA . ALA A 1 138 ? 10.755 36.248 27.356 1.00 18.19 138 ALA A CA 1
ATOM 695 C C . ALA A 1 138 ? 11.160 36.725 28.753 1.00 18.15 138 ALA A C 1
ATOM 696 O O . ALA A 1 138 ? 10.416 36.527 29.716 1.00 17.60 138 ALA A O 1
ATOM 698 N N . VAL A 1 139 ? 12.334 37.347 28.860 1.00 17.54 139 VAL A N 1
ATOM 699 C CA . VAL A 1 139 ? 12.774 37.904 30.144 1.00 17.16 139 VAL A CA 1
ATOM 700 C C . VAL A 1 139 ? 11.881 39.082 30.551 1.00 17.52 139 VAL A C 1
ATOM 701 O O . VAL A 1 139 ? 11.477 39.186 31.710 1.00 17.43 139 VAL A O 1
ATOM 705 N N . ASP A 1 140 ? 11.565 39.973 29.612 1.00 17.83 140 ASP A N 1
ATOM 706 C CA . ASP A 1 140 ? 10.687 41.102 29.934 1.00 18.39 140 ASP A CA 1
ATOM 707 C C . ASP A 1 140 ? 9.329 40.610 30.423 1.00 18.49 140 ASP A C 1
ATOM 708 O O . ASP A 1 140 ? 8.755 41.178 31.360 1.00 18.45 140 ASP A O 1
ATOM 713 N N . ALA A 1 141 ? 8.823 39.562 29.772 1.00 18.26 141 ALA A N 1
ATOM 714 C CA . ALA A 1 141 ? 7.544 38.970 30.137 1.00 18.17 141 ALA A CA 1
ATOM 715 C C . ALA A 1 141 ? 7.599 38.329 31.524 1.00 18.18 141 ALA A C 1
ATOM 716 O O . ALA A 1 141 ? 6.643 38.440 32.292 1.00 18.38 141 ALA A O 1
ATOM 718 N N . LEU A 1 142 ? 8.718 37.683 31.845 1.00 17.92 142 LEU A N 1
ATOM 719 C CA . LEU A 1 142 ? 8.897 37.085 33.169 1.00 17.60 142 LEU A CA 1
ATOM 720 C C . LEU A 1 142 ? 8.835 38.155 34.260 1.00 17.70 142 LEU A C 1
ATOM 721 O O . LEU A 1 142 ? 8.245 37.931 35.326 1.00 17.82 142 LEU A O 1
ATOM 726 N N . VAL A 1 143 ? 9.426 39.318 33.986 1.00 17.62 143 VAL A N 1
ATOM 727 C CA . VAL A 1 143 ? 9.409 40.422 34.943 1.00 18.01 143 VAL A CA 1
ATOM 728 C C . VAL A 1 143 ? 7.993 40.966 35.138 1.00 18.48 143 VAL A C 1
ATOM 729 O O . VAL A 1 143 ? 7.583 41.230 36.267 1.00 18.60 143 VAL A O 1
ATOM 733 N N . GLU A 1 144 ? 7.240 41.108 34.050 1.00 19.14 144 GLU A N 1
ATOM 734 C CA . GLU A 1 144 ? 5.831 41.483 34.170 1.00 19.97 144 GLU A CA 1
ATOM 735 C C . GLU A 1 144 ? 5.053 40.469 35.006 1.00 19.88 144 GLU A C 1
ATOM 736 O O . GLU A 1 144 ? 4.214 40.858 35.816 1.00 20.30 144 GLU A O 1
ATOM 742 N N . ALA A 1 145 ? 5.351 39.181 34.823 1.00 19.48 145 ALA A N 1
ATOM 743 C CA . ALA A 1 145 ? 4.672 38.111 35.559 1.00 19.36 145 ALA A CA 1
ATOM 744 C C . ALA A 1 145 ? 5.001 38.157 37.049 1.00 20.05 145 ALA A C 1
ATOM 745 O O . ALA A 1 145 ? 4.137 37.898 37.885 1.00 21.02 145 ALA A O 1
ATOM 747 N N . PHE A 1 146 ? 6.245 38.497 37.367 1.00 19.37 146 PHE A N 1
ATOM 748 C CA . PHE A 1 146 ? 6.683 38.637 38.747 1.00 19.97 146 PHE A CA 1
ATOM 749 C C . PHE A 1 146 ? 5.942 39.792 39.411 1.00 20.50 146 PHE A C 1
ATOM 750 O O . PHE A 1 146 ? 5.410 39.643 40.507 1.00 20.98 146 PHE A O 1
ATOM 758 N N . ILE A 1 147 ? 5.895 40.936 38.737 1.00 21.03 147 ILE A N 1
ATOM 759 C CA . ILE A 1 147 ? 5.233 42.108 39.311 1.00 21.92 147 ILE A CA 1
ATOM 760 C C . ILE A 1 147 ? 3.752 41.811 39.541 1.00 22.73 147 ILE A C 1
ATOM 761 O O . ILE A 1 147 ? 3.212 42.112 40.609 1.00 23.47 147 ILE A O 1
ATOM 766 N N . GLU A 1 148 ? 3.119 41.188 38.549 1.00 23.46 148 GLU A N 1
ATOM 767 C CA . GLU A 1 148 ? 1.704 40.826 38.640 1.00 25.08 148 GLU A CA 1
ATOM 768 C C . GLU A 1 148 ? 1.437 39.825 39.765 1.00 24.88 148 GLU A C 1
ATOM 769 O O . GLU A 1 148 ? 0.521 40.026 40.569 1.00 26.14 148 GLU A O 1
ATOM 775 N N . GLU A 1 149 ? 2.231 38.758 39.839 1.00 23.67 149 GLU A N 1
ATOM 776 C CA . GLU A 1 149 ? 1.997 37.752 40.875 1.00 23.96 149 GLU A CA 1
ATOM 777 C C . GLU A 1 149 ? 2.123 38.332 42.287 1.00 24.48 149 GLU A C 1
ATOM 778 O O . GLU A 1 149 ? 1.482 37.850 43.215 1.00 25.16 149 GLU A O 1
ATOM 784 N N . LYS A 1 150 ? 2.929 39.378 42.444 1.00 25.42 150 LYS A N 1
ATOM 785 C CA . LYS A 1 150 ? 3.056 40.043 43.736 1.00 27.07 150 LYS A CA 1
ATOM 786 C C . LYS A 1 150 ? 1.869 40.962 43.991 1.00 28.09 150 LYS A C 1
ATOM 787 O O . LYS A 1 150 ? 1.224 40.879 45.033 1.00 28.62 150 LYS A O 1
ATOM 793 N N . GLU A 1 151 ? 1.578 41.829 43.028 1.00 28.61 151 GLU A N 1
ATOM 794 C CA . GLU A 1 151 ? 0.586 42.884 43.227 1.00 30.40 151 GLU A CA 1
ATOM 795 C C . GLU A 1 151 ? -0.851 42.374 43.242 1.00 31.61 151 GLU A C 1
ATOM 796 O O . GLU A 1 151 ? -1.697 42.914 43.955 1.00 31.81 151 GLU A O 1
ATOM 802 N N . ARG A 1 152 ? -1.122 41.328 42.470 1.00 32.41 152 ARG A N 1
ATOM 803 C CA . ARG A 1 152 ? -2.450 40.723 42.441 1.00 33.81 152 ARG A CA 1
ATOM 804 C C . ARG A 1 152 ? -2.531 39.487 43.348 1.00 33.43 152 ARG A C 1
ATOM 805 O O . ARG A 1 152 ? -3.535 38.772 43.343 1.00 33.98 152 ARG A O 1
ATOM 813 N N . GLY A 1 153 ? -1.474 39.250 44.126 1.00 32.25 153 GLY A N 1
ATOM 814 C CA . GLY A 1 153 ? -1.419 38.130 45.067 1.00 32.53 153 GLY A CA 1
ATOM 815 C C . GLY A 1 153 ? -2.232 38.405 46.317 1.00 33.13 153 GLY A C 1
ATOM 816 O O . GLY A 1 153 ? -2.848 39.464 46.436 1.00 33.26 153 GLY A O 1
ATOM 817 N N . ALA A 1 154 ? -2.212 37.455 47.253 1.00 33.20 154 ALA A N 1
ATOM 818 C CA . ALA A 1 154 ? -3.071 37.482 48.443 1.00 34.66 154 ALA A CA 1
ATOM 819 C C . ALA A 1 154 ? -2.801 38.703 49.302 1.00 35.69 154 ALA A C 1
ATOM 820 O O . ALA A 1 154 ? -3.703 39.247 49.946 1.00 34.84 154 ALA A O 1
ATOM 822 N N . ALA A 1 155 ? -1.549 39.135 49.296 1.00 36.83 155 ALA A N 1
ATOM 823 C CA . ALA A 1 155 ? -1.152 40.284 50.077 1.00 38.66 155 ALA A CA 1
ATOM 824 C C . ALA A 1 155 ? -1.469 41.580 49.358 1.00 40.31 155 ALA A C 1
ATOM 825 O O . ALA A 1 155 ? -1.270 42.655 49.908 1.00 41.06 155 ALA A O 1
ATOM 827 N N . GLY A 1 156 ? -1.954 41.473 48.126 1.00 42.13 156 GLY A N 1
ATOM 828 C CA . GLY A 1 156 ? -2.196 42.639 47.280 1.00 44.66 156 GLY A CA 1
ATOM 829 C C . GLY A 1 156 ? -3.114 43.747 47.763 1.00 47.34 156 GLY A C 1
ATOM 830 O O . GLY A 1 156 ? -2.981 44.892 47.321 1.00 47.57 156 GLY A O 1
ATOM 831 N N . GLY A 1 157 ? -4.052 43.416 48.647 1.00 49.43 157 GLY A N 1
ATOM 832 C CA . GLY A 1 157 ? -4.980 44.397 49.186 1.00 52.74 157 GLY A CA 1
ATOM 833 C C . GLY A 1 157 ? -4.215 45.142 50.246 1.00 55.86 157 GLY A C 1
ATOM 834 O O . GLY A 1 157 ? -3.029 44.888 50.431 1.00 55.50 157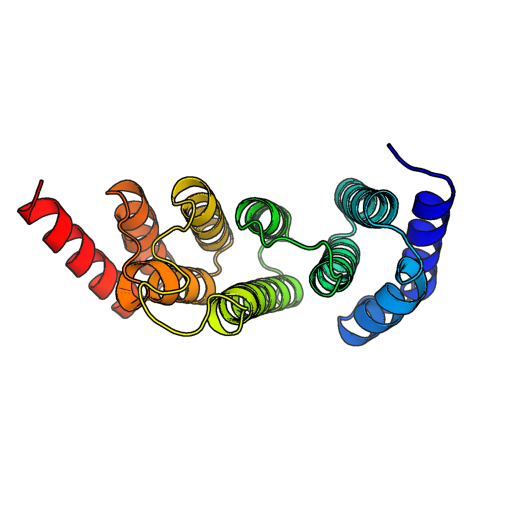 GLY A O 1
ATOM 835 N N . SER A 1 158 ? -4.893 46.054 50.932 1.00 59.17 158 SER A N 1
ATOM 836 C CA . SER A 1 158 ? -4.278 46.888 51.981 1.00 61.72 158 SER A CA 1
ATOM 837 C C . SER A 1 158 ? -3.664 46.133 53.119 1.00 62.85 158 SER A C 1
ATOM 838 O O . SER A 1 158 ? -4.146 45.070 53.469 1.00 63.30 158 SER A O 1
ATOM 841 N N . SER A 1 159 ? -2.726 46.783 53.818 1.00 63.20 159 SER A N 1
ATOM 842 C CA . SER A 1 159 ? -2.425 48.214 53.594 1.00 62.79 159 SER A CA 1
ATOM 843 C C . SER A 1 159 ? -0.957 48.731 53.565 1.00 62.30 159 SER A C 1
ATOM 844 O O . SER A 1 159 ? -0.690 49.852 53.086 1.00 63.69 159 SER A O 1
ATOM 847 N N . GLU A 1 160 ? -0.029 47.933 54.088 1.00 60.83 160 GLU A N 1
ATOM 848 C CA . GLU A 1 160 ? 1.391 48.190 53.974 1.00 59.14 160 GLU A CA 1
ATOM 849 C C . GLU A 1 160 ? 1.813 48.063 52.515 1.00 57.02 160 GLU A C 1
ATOM 850 O O . GLU A 1 160 ? 2.599 48.865 51.996 1.00 57.21 160 GLU A O 1
ATOM 856 N N . GLY A 1 161 ? 1.270 47.045 51.860 1.00 54.31 161 GLY A N 1
ATOM 857 C CA . GLY A 1 161 ? 1.562 46.796 50.460 1.00 50.10 161 GLY A CA 1
ATOM 858 C C . GLY A 1 161 ? 2.401 45.555 50.237 1.00 47.00 161 GLY A C 1
ATOM 859 O O . GLY A 1 161 ? 3.033 45.039 51.159 1.00 47.42 161 GLY A O 1
ATOM 860 N N . VAL A 1 162 ? 2.423 45.087 48.998 1.00 43.60 162 VAL A N 1
ATOM 861 C CA . VAL A 1 162 ? 3.068 43.827 48.690 1.00 41.43 162 VAL A CA 1
ATOM 862 C C . VAL A 1 162 ? 4.580 43.886 48.811 1.00 40.44 162 VAL A C 1
ATOM 863 O O . VAL A 1 162 ? 5.221 42.852 48.937 1.00 41.23 162 VAL A O 1
ATOM 867 N N . TRP A 1 163 ? 5.144 45.087 48.777 1.00 39.71 163 TRP A N 1
ATOM 868 C CA . TRP A 1 163 ? 6.579 45.231 48.589 1.00 38.86 163 TRP A CA 1
ATOM 869 C C . TRP A 1 163 ? 7.361 45.641 49.797 1.00 40.38 163 TRP A C 1
ATOM 870 O O . TRP A 1 163 ? 8.574 45.468 49.820 1.00 40.40 163 TRP A O 1
ATOM 881 N N . VAL A 1 164 ? 6.696 46.203 50.802 1.00 42.34 164 VAL A N 1
ATOM 882 C CA . VAL A 1 164 ? 7.396 46.727 51.985 1.00 43.14 164 VAL A CA 1
ATOM 883 C C . VAL A 1 164 ? 8.239 45.682 52.733 1.00 43.00 164 VAL A C 1
ATOM 884 O O . VAL A 1 164 ? 9.274 46.016 53.316 1.00 43.66 164 VAL A O 1
ATOM 888 N N . GLY A 1 165 ? 7.805 44.424 52.700 1.00 42.68 165 GLY A N 1
ATOM 889 C CA . GLY A 1 165 ? 8.532 43.344 53.363 1.00 42.17 165 GLY A CA 1
ATOM 890 C C . GLY A 1 165 ? 9.442 42.530 52.458 1.00 42.14 165 GLY A C 1
ATOM 891 O O . GLY A 1 165 ? 9.959 41.487 52.868 1.00 42.69 165 GLY A O 1
ATOM 892 N N . GLU A 1 166 ? 9.648 43.004 51.230 1.00 41.20 166 GLU A N 1
ATOM 893 C CA . GLU A 1 166 ? 10.455 42.286 50.237 1.00 40.04 166 GLU A CA 1
ATOM 894 C C . GLU A 1 166 ? 11.928 42.163 50.617 1.00 38.86 166 GLU A C 1
ATOM 895 O O . GLU A 1 166 ? 12.519 43.109 51.141 1.00 39.37 166 GLU A O 1
ATOM 901 N N . ASP A 1 167 ? 12.516 40.999 50.336 1.00 36.78 167 ASP A N 1
ATOM 902 C CA . ASP A 1 167 ? 13.948 40.781 50.540 1.00 35.02 167 ASP A CA 1
ATOM 903 C C . ASP A 1 167 ? 14.758 41.630 49.554 1.00 33.77 167 ASP A C 1
ATOM 904 O O . ASP A 1 167 ? 14.958 41.249 48.393 1.00 33.28 167 ASP A O 1
ATOM 909 N N . VAL A 1 168 ? 15.226 42.777 50.040 1.00 32.32 168 VAL A N 1
ATOM 910 C CA . VAL A 1 168 ? 15.940 43.754 49.219 1.00 31.41 168 VAL A CA 1
ATOM 911 C C . VAL A 1 168 ? 17.168 43.161 48.533 1.00 29.93 168 VAL A C 1
ATOM 912 O O . VAL A 1 168 ? 17.456 43.492 47.382 1.00 28.27 168 VAL A O 1
ATOM 916 N N . TYR A 1 169 ? 17.883 42.284 49.231 1.00 29.14 169 TYR A N 1
ATOM 917 C CA . TYR A 1 169 ? 19.069 41.656 48.656 1.00 28.91 169 TYR A CA 1
ATOM 918 C C . TYR A 1 169 ? 18.717 40.848 47.406 1.00 27.92 169 TYR A C 1
ATOM 919 O O . TYR A 1 169 ? 19.361 40.987 46.366 1.00 27.14 169 TYR A O 1
ATOM 928 N N . LYS A 1 170 ? 17.689 40.016 47.511 1.00 27.84 170 LYS A N 1
ATOM 929 C CA . LYS A 1 170 ? 17.247 39.215 46.376 1.00 27.22 170 LYS A CA 1
ATOM 930 C C . LYS A 1 170 ? 16.642 40.088 45.280 1.00 26.03 170 LYS A C 1
ATOM 931 O O . LYS A 1 170 ? 16.864 39.842 44.091 1.00 24.35 170 LYS A O 1
ATOM 937 N N . LEU A 1 171 ? 15.888 41.109 45.672 1.00 24.98 171 LEU A N 1
ATOM 938 C CA . LEU A 1 171 ? 15.329 42.039 44.692 1.00 24.15 171 LEU A CA 1
ATOM 939 C C . LEU A 1 171 ? 16.445 42.748 43.928 1.00 23.52 171 LEU A C 1
ATOM 940 O O . LEU A 1 171 ? 16.349 42.953 42.711 1.00 22.17 171 LEU A O 1
ATOM 945 N N . THR A 1 172 ? 17.511 43.110 44.638 1.00 23.44 172 THR A N 1
ATOM 946 C CA . THR A 1 172 ? 18.628 43.820 44.017 1.00 23.28 172 THR A CA 1
ATOM 947 C C . THR A 1 172 ? 19.387 42.901 43.059 1.00 22.76 172 THR A C 1
ATOM 948 O O . THR A 1 172 ? 19.877 43.346 42.017 1.00 21.96 172 THR A O 1
ATOM 952 N N . ARG A 1 173 ? 19.476 41.621 43.416 1.00 23.08 173 ARG A N 1
ATOM 953 C CA . ARG A 1 173 ? 20.085 40.612 42.550 1.00 23.15 173 ARG A CA 1
ATOM 954 C C . ARG A 1 173 ? 19.369 40.528 41.208 1.00 21.11 173 ARG A C 1
ATOM 955 O O . ARG A 1 173 ? 20.018 40.460 40.163 1.00 20.81 173 ARG A O 1
ATOM 963 N N . LEU A 1 174 ? 18.039 40.524 41.246 1.00 20.40 174 LEU A N 1
ATOM 964 C CA . LEU A 1 174 ? 17.244 40.516 40.018 1.00 19.30 174 LEU A CA 1
ATOM 965 C C . LEU A 1 174 ? 17.490 41.783 39.197 1.00 18.97 174 LEU A C 1
ATOM 966 O O . LEU A 1 174 ? 17.679 41.717 37.976 1.00 17.95 174 LEU A O 1
ATOM 971 N N . VAL A 1 175 ? 17.510 42.933 39.866 1.00 19.29 175 VAL A N 1
ATOM 972 C CA . VAL A 1 175 ? 17.710 44.205 39.173 1.00 19.32 175 VAL A CA 1
ATOM 973 C C . VAL A 1 175 ? 19.117 44.276 38.558 1.00 19.10 175 VAL A C 1
ATOM 974 O O . VAL A 1 175 ? 19.283 44.714 37.422 1.00 18.51 175 VAL A O 1
ATOM 978 N N . ARG A 1 176 ? 20.124 43.833 39.311 1.00 19.26 176 ARG A N 1
ATOM 979 C CA . ARG A 1 176 ? 21.496 43.711 38.802 1.00 19.90 176 ARG A CA 1
ATOM 980 C C . ARG A 1 176 ? 21.543 42.845 37.546 1.00 18.75 176 ARG A C 1
ATOM 981 O O . ARG A 1 176 ? 22.200 43.181 36.556 1.00 18.62 176 ARG A O 1
ATOM 989 N N . ALA A 1 177 ? 20.857 41.708 37.608 1.00 18.65 177 ALA A N 1
ATOM 990 C CA . ALA A 1 177 ? 20.880 40.763 36.496 1.00 18.14 177 ALA A CA 1
ATOM 991 C C . ALA A 1 177 ? 20.225 41.383 35.270 1.00 18.18 177 ALA A C 1
ATOM 992 O O . ALA A 1 177 ? 20.739 41.262 34.161 1.00 18.27 177 ALA A O 1
ATOM 994 N N . LEU A 1 178 ? 19.103 42.068 35.473 1.00 17.76 178 LEU A N 1
ATOM 995 C CA . LEU A 1 178 ? 18.391 42.685 34.353 1.00 17.52 178 LEU A CA 1
ATOM 996 C C . LEU A 1 178 ? 19.236 43.759 33.676 1.00 18.26 178 LEU A C 1
ATOM 997 O O . LEU A 1 178 ? 19.322 43.811 32.451 1.00 18.19 178 LEU A O 1
ATOM 1002 N N . VAL A 1 179 ? 19.856 44.620 34.474 1.00 17.95 179 VAL A N 1
ATOM 1003 C CA . VAL 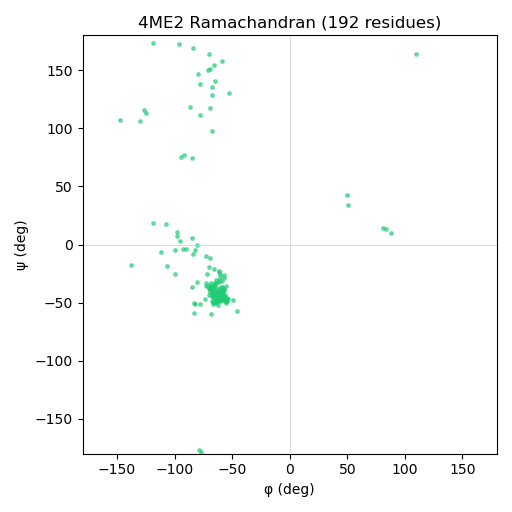A 1 179 ? 20.700 45.673 33.926 1.00 19.19 179 VAL A CA 1
ATOM 1004 C C . VAL A 1 179 ? 21.889 45.080 33.152 1.00 19.02 179 VAL A C 1
ATOM 1005 O O . VAL A 1 179 ? 22.158 45.487 32.019 1.00 19.61 179 VAL A O 1
ATOM 1009 N N . ALA A 1 180 ? 22.568 44.094 33.733 1.00 19.28 180 ALA A N 1
ATOM 1010 C CA . ALA A 1 180 ? 23.691 43.449 33.041 1.00 19.26 180 ALA A CA 1
ATOM 1011 C C . ALA A 1 180 ? 23.278 42.817 31.700 1.00 20.04 180 ALA A C 1
ATOM 1012 O O . ALA A 1 180 ? 24.037 42.857 30.727 1.00 20.12 180 ALA A O 1
ATOM 1014 N N . LYS A 1 181 ? 22.068 42.260 31.653 1.00 19.74 181 LYS A N 1
ATOM 1015 C CA . LYS A 1 181 ? 21.546 41.635 30.438 1.00 20.36 181 LYS A CA 1
ATOM 1016 C C . LYS A 1 181 ? 20.990 42.631 29.436 1.00 20.53 181 LYS A C 1
ATOM 1017 O O . LYS A 1 181 ? 20.532 42.233 28.363 1.00 21.89 181 LYS A O 1
ATOM 1023 N N . GLY A 1 182 ? 21.033 43.916 29.779 1.00 19.47 182 GLY A N 1
ATOM 1024 C CA . GLY A 1 182 ? 20.546 44.977 28.895 1.00 19.85 182 GLY A CA 1
ATOM 1025 C C . GLY A 1 182 ? 19.043 45.194 28.896 1.00 19.75 182 GLY A C 1
ATOM 1026 O O . GLY A 1 182 ? 18.515 45.889 28.023 1.00 20.43 182 GLY A O 1
ATOM 1027 N N . ARG A 1 183 ? 18.348 44.634 29.883 1.00 19.02 183 ARG A N 1
ATOM 1028 C CA . ARG A 1 183 ? 16.891 44.732 29.922 1.00 18.83 183 ARG A CA 1
ATOM 1029 C C . ARG A 1 183 ? 16.473 45.913 30.788 1.00 18.76 183 ARG A C 1
ATOM 1030 O O . ARG A 1 183 ? 16.009 45.756 31.926 1.00 18.42 183 ARG A O 1
ATOM 1038 N N . ALA A 1 184 ? 16.638 47.102 30.219 1.00 18.33 184 ALA A N 1
ATOM 1039 C CA . ALA A 1 184 ? 16.504 48.358 30.949 1.00 18.81 184 ALA A CA 1
ATOM 1040 C C . ALA A 1 184 ? 15.085 48.642 31.409 1.00 18.79 184 ALA A C 1
ATOM 1041 O O . ALA A 1 184 ? 14.863 48.996 32.568 1.00 18.76 184 ALA A O 1
ATOM 1043 N N . ARG A 1 185 ? 14.129 48.501 30.498 1.00 19.03 185 ARG A N 1
ATOM 1044 C CA . ARG A 1 185 ? 12.733 48.740 30.835 1.00 19.10 185 ARG A CA 1
ATOM 1045 C C . ARG A 1 185 ? 12.259 47.792 31.939 1.00 18.75 185 ARG A C 1
ATOM 1046 O O . ARG A 1 185 ? 11.574 48.219 32.875 1.00 19.27 185 ARG A O 1
ATOM 1054 N N . ALA A 1 186 ? 12.622 46.515 31.817 1.00 18.69 186 ALA A N 1
ATOM 1055 C CA . ALA A 1 186 ? 12.304 45.511 32.837 1.00 18.56 186 ALA A CA 1
ATOM 1056 C C . ALA A 1 186 ? 12.878 45.899 34.204 1.00 18.75 186 ALA A C 1
ATOM 1057 O O . ALA A 1 186 ? 12.178 45.827 35.218 1.00 18.63 186 ALA A O 1
ATOM 1059 N N . ALA A 1 187 ? 14.141 46.326 34.229 1.00 18.61 187 ALA A N 1
ATOM 1060 C CA . ALA A 1 187 ? 14.765 46.761 35.482 1.00 18.84 187 ALA A CA 1
ATOM 1061 C C . ALA A 1 187 ? 14.009 47.961 36.071 1.00 19.53 187 ALA A C 1
ATOM 1062 O O . ALA A 1 187 ? 13.681 47.994 37.268 1.00 19.68 187 ALA A O 1
ATOM 1064 N N . TRP A 1 188 ? 13.715 48.941 35.224 1.00 19.95 188 TRP A N 1
ATOM 1065 C CA . TRP A 1 188 ? 12.931 50.081 35.662 1.00 20.88 188 TRP A CA 1
ATOM 1066 C C . TRP A 1 188 ? 11.594 49.651 36.229 1.00 21.43 188 TRP A C 1
ATOM 1067 O O . TRP A 1 188 ? 11.175 50.143 37.282 1.00 21.43 188 TRP A O 1
ATOM 1078 N N . ARG A 1 189 ? 10.919 48.727 35.544 1.00 21.78 189 ARG A N 1
ATOM 1079 C CA . ARG A 1 189 ? 9.613 48.246 35.998 1.00 23.42 189 ARG A CA 1
ATOM 1080 C C . ARG A 1 189 ? 9.687 47.728 37.429 1.00 23.14 189 ARG A C 1
ATOM 1081 O O . ARG A 1 189 ? 8.868 48.106 38.268 1.00 24.16 189 ARG A O 1
ATOM 1089 N N . VAL A 1 190 ? 10.673 46.877 37.708 1.00 22.74 190 VAL A N 1
ATOM 1090 C CA . VAL A 1 190 ? 10.856 46.320 39.055 1.00 23.24 190 VAL A CA 1
ATOM 1091 C C . VAL A 1 190 ? 11.192 47.411 40.071 1.00 24.29 190 VAL A C 1
ATOM 1092 O O . VAL A 1 190 ? 10.590 47.478 41.155 1.00 25.00 190 VAL A O 1
ATOM 1096 N N . TYR A 1 191 ? 12.175 48.243 39.729 1.00 24.59 191 TYR A N 1
ATOM 1097 C CA . TYR A 1 191 ? 12.589 49.332 40.609 1.00 25.88 191 TYR A CA 1
ATOM 1098 C C . TYR A 1 191 ? 11.416 50.258 40.942 1.00 26.96 191 TYR A C 1
ATOM 1099 O O . TYR A 1 191 ? 11.191 50.597 42.107 1.00 28.74 191 TYR A O 1
ATOM 1108 N N . GLU A 1 192 ? 10.660 50.652 39.923 1.00 27.65 192 GLU A N 1
ATOM 1109 C CA . GLU A 1 192 ? 9.530 51.551 40.123 1.00 29.07 192 GLU A CA 1
ATOM 1110 C C . GLU A 1 192 ? 8.446 50.926 41.001 1.00 30.30 192 GLU A C 1
ATOM 1111 O O . GLU A 1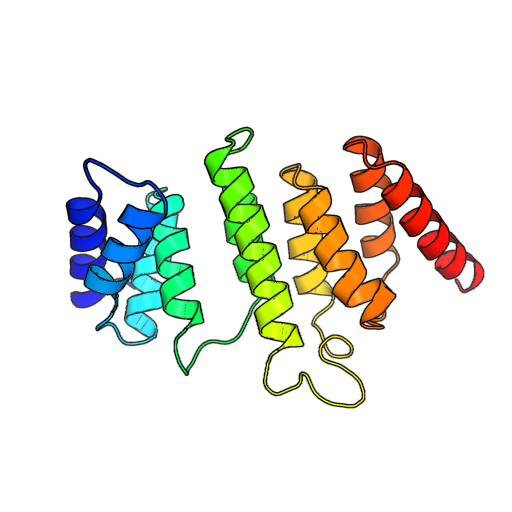 192 ? 7.994 51.546 41.962 1.00 31.43 192 GLU A O 1
ATOM 1117 N N . ALA A 1 193 ? 8.041 49.701 40.676 1.00 29.74 193 ALA A N 1
ATOM 1118 C CA . ALA A 1 193 ? 6.969 49.034 41.418 1.00 30.30 193 ALA A CA 1
ATOM 1119 C C . ALA A 1 193 ? 7.344 48.775 42.878 1.00 31.12 193 ALA A C 1
ATOM 1120 O O . ALA A 1 193 ? 6.559 49.069 43.780 1.00 32.02 193 ALA A O 1
ATOM 1122 N N . ALA A 1 194 ? 8.544 48.250 43.110 1.00 31.03 194 ALA A N 1
ATOM 1123 C CA . ALA A 1 194 ? 8.963 47.863 44.458 1.00 32.77 194 ALA A CA 1
ATOM 1124 C C . ALA A 1 194 ? 9.499 49.028 45.291 1.00 34.38 194 ALA A C 1
ATOM 1125 O O . ALA A 1 194 ? 9.062 49.242 46.426 1.00 34.74 194 ALA A O 1
ATOM 1127 N N . VAL A 1 195 ? 10.442 49.778 44.721 1.00 34.99 195 VAL A N 1
ATOM 1128 C CA . VAL A 1 195 ? 11.151 50.830 45.455 1.00 35.60 195 VAL A CA 1
ATOM 1129 C C . VAL A 1 195 ? 10.380 52.149 45.502 1.00 37.17 195 VAL A C 1
ATOM 1130 O O . VAL A 1 195 ? 10.081 52.659 46.583 1.00 38.86 195 VAL A O 1
ATOM 1134 N N . ARG A 1 196 ? 10.069 52.706 44.336 1.00 37.69 196 ARG A N 1
ATOM 1135 C CA . ARG A 1 196 ? 9.393 53.999 44.271 1.00 38.50 196 ARG A CA 1
ATOM 1136 C C . ARG A 1 196 ? 7.961 53.933 44.789 1.00 39.99 196 ARG A C 1
ATOM 1137 O O . ARG A 1 196 ? 7.616 54.618 45.753 1.00 41.89 196 ARG A O 1
ATOM 1145 N N . LYS A 1 197 ? 7.146 53.095 44.156 1.00 40.44 197 LYS A N 1
ATOM 1146 C CA . LYS A 1 197 ? 5.717 53.004 44.457 1.00 41.72 197 LYS A CA 1
ATOM 1147 C C . LYS A 1 197 ? 5.385 52.079 45.629 1.00 42.36 197 LYS A C 1
ATOM 1148 O O . LYS A 1 197 ? 4.463 52.356 46.399 1.00 43.46 197 LYS A O 1
ATOM 1154 N N . GLY A 1 198 ? 6.123 50.981 45.754 1.00 42.26 198 GLY A N 1
ATOM 1155 C CA . GLY A 1 198 ? 5.851 49.986 46.786 1.00 42.70 198 GLY A CA 1
ATOM 1156 C C . GLY A 1 198 ? 6.496 50.325 48.112 1.00 43.40 19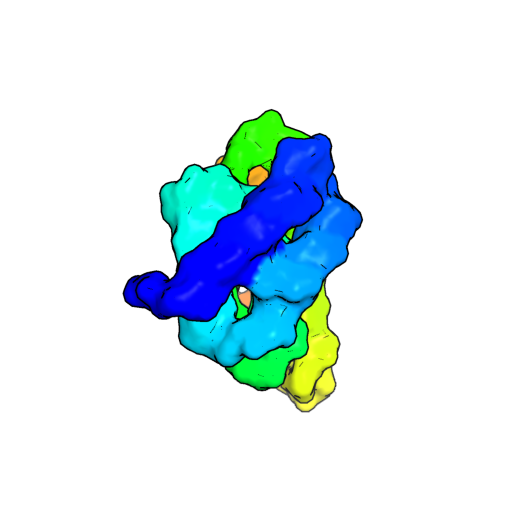8 GLY A C 1
ATOM 1157 O O . GLY A 1 198 ? 6.462 49.528 49.056 1.00 43.84 198 GLY A O 1
ATOM 1158 N N . GLY A 1 199 ? 7.102 51.506 48.174 1.00 43.59 199 GLY A N 1
ATOM 1159 C CA . GLY A 1 199 ? 7.735 51.993 49.391 1.00 44.05 199 GLY A CA 1
ATOM 1160 C C . GLY A 1 199 ? 8.693 51.001 50.018 1.00 43.96 199 GLY A C 1
ATOM 1161 O O . GLY A 1 199 ? 8.802 50.930 51.240 1.00 44.04 199 GLY A O 1
ATOM 1162 N N . CYS A 1 200 ? 9.378 50.222 49.186 1.00 43.86 200 CYS A N 1
ATOM 1163 C CA . CYS A 1 200 ? 10.400 49.307 49.678 1.00 43.30 200 CYS A CA 1
ATOM 1164 C C . CYS A 1 200 ? 11.664 50.107 49.980 1.00 43.63 200 CYS A C 1
ATOM 1165 O O . CYS A 1 200 ? 12.301 50.636 49.067 1.00 43.61 200 CYS A O 1
ATOM 1168 N N . GLU A 1 201 ? 12.012 50.219 51.260 1.00 43.85 201 GLU A N 1
ATOM 1169 C CA . GLU A 1 201 ? 13.212 50.965 51.657 1.00 44.36 201 GLU A CA 1
ATOM 1170 C C . GLU A 1 201 ? 14.477 50.239 51.227 1.00 42.63 201 GLU A C 1
ATOM 1171 O O . GLU A 1 201 ? 14.742 49.118 51.659 1.00 42.08 201 GLU A O 1
ATOM 1177 N N . VAL A 1 202 ? 15.249 50.883 50.359 1.00 41.33 202 VAL A N 1
ATOM 1178 C CA . VAL A 1 202 ? 16.388 50.240 49.714 1.00 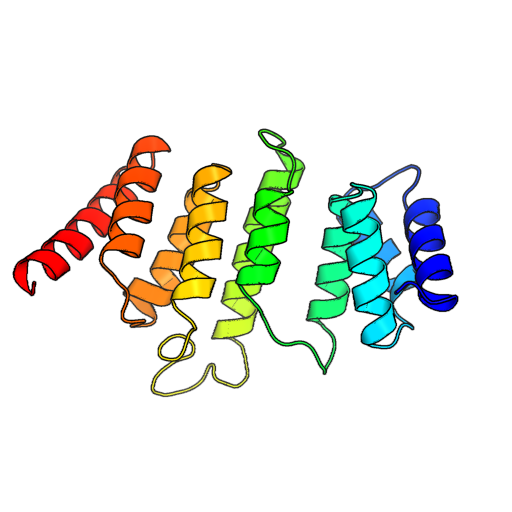40.04 202 VAL A CA 1
ATOM 1179 C C . VAL A 1 202 ? 17.706 50.948 50.055 1.00 40.03 202 VAL A C 1
ATOM 1180 O O . VAL A 1 202 ? 17.701 52.000 50.696 1.00 42.11 202 VAL A O 1
ATOM 1184 N N . ASP A 1 203 ? 18.824 50.370 49.623 1.00 39.88 203 ASP A N 1
ATOM 1185 C CA . ASP A 1 203 ? 20.159 50.858 49.976 1.00 39.25 203 ASP A CA 1
ATOM 1186 C C . ASP A 1 203 ? 20.743 51.773 48.899 1.00 37.06 203 ASP A C 1
ATOM 1187 O O . ASP A 1 203 ? 20.166 51.926 47.821 1.00 36.40 203 ASP A O 1
ATOM 1192 N N . GLU A 1 204 ? 21.889 52.382 49.201 1.00 36.43 204 GLU A N 1
ATOM 1193 C CA . GLU A 1 204 ? 22.636 53.159 48.215 1.00 35.66 204 GLU A CA 1
ATOM 1194 C C . GLU A 1 204 ? 22.977 52.299 47.010 1.00 33.75 204 GLU A C 1
ATOM 1195 O O . GLU A 1 204 ? 22.928 52.770 45.873 1.00 32.82 204 GLU A O 1
ATOM 1201 N N . TYR A 1 205 ? 23.330 51.041 47.272 1.00 32.25 205 TYR A N 1
ATOM 1202 C CA . TYR A 1 205 ? 23.668 50.097 46.209 1.00 29.69 205 TYR A CA 1
ATOM 1203 C C . TYR A 1 205 ? 22.580 49.958 45.137 1.00 28.29 205 TYR A C 1
ATOM 1204 O O . TYR A 1 205 ? 22.888 49.972 43.955 1.00 27.16 205 TYR A O 1
ATOM 1213 N N . MET A 1 206 ? 21.319 49.822 45.539 1.00 27.62 206 MET A N 1
ATOM 1214 C CA . MET A 1 206 ? 20.238 49.736 44.554 1.00 26.92 206 MET A CA 1
ATOM 1215 C C . MET A 1 206 ? 20.198 50.978 43.663 1.00 27.08 206 MET A C 1
ATOM 1216 O O . MET A 1 206 ? 20.019 50.873 42.449 1.00 26.38 206 MET A O 1
ATOM 1221 N N . TYR A 1 207 ? 20.358 52.148 44.275 1.00 28.17 207 TYR A N 1
ATOM 1222 C CA . TYR A 1 207 ? 20.332 53.406 43.527 1.00 27.68 207 TYR A CA 1
ATOM 1223 C C . TYR A 1 207 ? 21.464 53.483 42.510 1.00 27.35 207 TYR A C 1
ATOM 1224 O O . TYR A 1 207 ? 21.258 53.896 41.368 1.00 27.40 207 TYR A O 1
ATOM 1233 N N . ARG A 1 208 ? 22.663 53.091 42.927 1.00 28.34 208 ARG A N 1
ATOM 1234 C CA . ARG A 1 208 ? 23.820 53.167 42.049 1.00 27.88 208 ARG A CA 1
ATOM 1235 C C . ARG A 1 208 ? 23.679 52.203 40.875 1.00 27.59 208 ARG A C 1
ATOM 1236 O O . ARG A 1 208 ? 24.013 52.550 39.745 1.00 26.27 208 ARG A O 1
ATOM 1244 N N . VAL A 1 209 ? 23.182 50.999 41.155 1.00 26.36 209 VAL A N 1
ATOM 1245 C CA . VAL A 1 209 ? 22.942 50.007 40.108 1.00 26.12 209 VAL A CA 1
ATOM 1246 C C . VAL A 1 209 ? 22.037 50.609 39.039 1.00 24.46 209 VAL A C 1
ATOM 1247 O O . VAL A 1 209 ? 22.347 50.558 37.846 1.00 24.50 209 VAL A O 1
ATOM 1251 N N . MET A 1 210 ? 20.934 51.192 39.496 1.00 25.00 210 MET A N 1
ATOM 1252 C CA . MET A 1 210 ? 19.886 51.687 38.611 1.00 24.10 210 MET A CA 1
ATOM 1253 C C . MET A 1 210 ? 20.282 52.970 37.883 1.00 25.11 210 MET A C 1
ATOM 1254 O O . MET A 1 210 ? 20.102 53.073 36.670 1.00 24.16 210 MET A O 1
ATOM 1259 N N . ALA A 1 211 ? 20.834 53.934 38.613 1.00 25.77 211 ALA A N 1
ATOM 1260 C CA . ALA A 1 211 ? 21.217 55.213 38.004 1.00 26.50 211 ALA A CA 1
ATOM 1261 C C . ALA A 1 211 ? 22.228 55.029 36.872 1.00 26.71 211 ALA A C 1
ATOM 1262 O O . ALA A 1 211 ? 22.062 55.589 35.786 1.00 27.62 211 ALA A O 1
ATOM 1264 N N . LYS A 1 212 ? 23.264 54.231 37.120 1.00 27.35 212 LYS A N 1
ATOM 1265 C CA . LYS A 1 212 ? 24.299 53.975 36.122 1.00 27.36 212 LYS A CA 1
ATOM 1266 C C . LYS A 1 212 ? 23.777 53.057 35.012 1.00 26.46 212 LYS A C 1
ATOM 1267 O O . LYS A 1 212 ? 24.132 53.210 33.841 1.00 26.04 212 LYS A O 1
ATOM 1273 N N . GLY A 1 213 ? 22.920 52.110 35.389 1.00 25.08 213 GLY A N 1
ATOM 1274 C CA . GLY A 1 213 ? 22.324 51.192 34.424 1.00 23.92 213 GLY A CA 1
ATOM 1275 C C . GLY A 1 213 ? 21.414 51.886 33.421 1.00 23.30 213 GLY A C 1
ATOM 1276 O O . GLY A 1 213 ? 21.546 51.686 32.215 1.00 22.88 213 GLY A O 1
ATOM 1277 N N . MET A 1 214 ? 20.495 52.704 33.921 1.00 23.68 214 MET A N 1
ATOM 1278 C CA . MET A 1 214 ? 19.572 53.419 33.037 1.00 23.05 214 MET A CA 1
ATOM 1279 C C . MET A 1 214 ? 20.329 54.314 32.062 1.00 24.54 214 MET A C 1
ATOM 1280 O O . MET A 1 214 ? 20.027 54.334 30.869 1.00 24.92 214 MET A O 1
ATOM 1285 N N . LYS A 1 215 ? 21.327 55.028 32.571 1.00 25.32 215 LYS A N 1
ATOM 1286 C CA . LYS A 1 215 ? 22.111 55.933 31.734 1.00 27.64 215 LYS A CA 1
ATOM 1287 C C . LYS A 1 215 ? 22.828 55.164 30.636 1.00 27.11 215 LYS A C 1
ATOM 1288 O O . LYS A 1 215 ? 22.710 55.485 29.453 1.00 27.71 215 LYS A O 1
ATOM 1294 N N . ARG A 1 216 ? 23.557 54.128 31.042 1.00 26.63 216 ARG A N 1
ATOM 1295 C CA . ARG A 1 216 ? 24.331 53.305 30.124 1.00 26.30 216 ARG A CA 1
ATOM 1296 C C . ARG A 1 216 ? 23.474 52.718 28.994 1.00 25.15 216 ARG A C 1
ATOM 1297 O O . ARG A 1 216 ? 23.927 52.596 27.861 1.00 25.21 216 ARG A O 1
ATOM 1305 N N . LEU A 1 217 ? 22.227 52.375 29.309 1.00 24.51 217 LEU A N 1
ATOM 1306 C CA . LEU A 1 217 ? 21.332 51.729 28.354 1.00 23.79 217 LEU A CA 1
ATOM 1307 C C . LEU A 1 217 ? 20.406 52.697 27.610 1.00 24.27 217 LEU A C 1
ATOM 1308 O O . LEU A 1 217 ? 19.563 52.278 26.815 1.00 25.03 217 LEU A O 1
ATOM 1313 N N . GLY A 1 218 ? 20.572 53.986 27.872 1.00 23.68 218 GLY A N 1
ATOM 1314 C CA . GLY A 1 218 ? 19.889 55.014 27.095 1.00 24.52 218 GLY A CA 1
ATOM 1315 C C . GLY A 1 218 ? 18.508 55.415 27.573 1.00 24.18 218 GLY A C 1
ATOM 1316 O O . GLY A 1 218 ? 17.800 56.135 26.866 1.00 23.87 218 GLY A O 1
ATOM 1317 N N . LEU A 1 219 ? 18.108 54.954 28.759 1.00 23.77 219 LEU A N 1
ATOM 1318 C CA . LEU A 1 219 ? 16.855 55.423 29.354 1.00 24.15 219 LEU A CA 1
ATOM 1319 C C . LEU A 1 219 ? 17.170 56.622 30.231 1.00 24.74 219 LEU A C 1
ATOM 1320 O O . LEU A 1 219 ? 17.217 56.506 31.458 1.00 23.53 219 LEU A O 1
ATOM 1325 N N . ASP A 1 220 ? 17.394 57.780 29.617 1.00 25.67 220 ASP A N 1
ATOM 1326 C CA . ASP A 1 220 ? 17.873 58.930 30.385 1.00 26.68 220 ASP A CA 1
ATOM 1327 C C . ASP A 1 220 ? 16.840 59.573 31.311 1.00 26.00 220 ASP A C 1
ATOM 1328 O O . ASP A 1 220 ? 17.218 60.181 32.307 1.00 25.74 220 ASP A O 1
ATOM 1333 N N . GLU A 1 221 ? 15.553 59.425 31.004 1.00 26.25 221 GLU A N 1
ATOM 1334 C CA . GLU A 1 221 ? 14.513 59.942 31.896 1.00 26.23 221 GLU A CA 1
ATOM 1335 C C . GLU A 1 221 ? 14.470 59.120 33.173 1.00 24.99 221 GLU A C 1
ATOM 1336 O O . GLU A 1 221 ? 14.367 59.665 34.265 1.00 24.72 221 GLU A O 1
ATOM 1342 N N . GLU A 1 222 ? 14.548 57.804 33.011 1.00 23.86 222 GLU A N 1
ATOM 1343 C CA . GLU A 1 222 ? 14.568 56.880 34.142 1.00 23.39 222 GLU A CA 1
ATOM 1344 C C . GLU A 1 222 ? 15.836 57.099 34.956 1.00 23.49 222 GLU A C 1
ATOM 1345 O O . GLU A 1 222 ? 15.795 57.109 36.182 1.00 22.81 222 GLU A O 1
ATOM 1351 N N . ALA A 1 223 ? 16.959 57.298 34.272 1.00 22.94 223 ALA A N 1
ATOM 1352 C CA . ALA A 1 223 ? 18.211 57.616 34.955 1.00 23.21 223 ALA A CA 1
ATOM 1353 C C . ALA A 1 223 ? 18.056 58.855 35.827 1.00 23.63 223 ALA A C 1
ATOM 1354 O O . ALA A 1 223 ? 18.512 58.891 36.970 1.00 23.17 223 ALA A O 1
ATOM 1356 N N . ALA A 1 224 ? 17.394 59.872 35.283 1.00 23.94 224 ALA A N 1
ATOM 1357 C CA . ALA A 1 224 ? 17.199 61.117 36.011 1.00 24.42 224 ALA A CA 1
ATOM 1358 C C . ALA A 1 224 ? 16.330 60.919 37.258 1.00 23.89 224 ALA A C 1
ATOM 1359 O O . ALA A 1 224 ? 16.578 61.541 38.287 1.00 24.22 224 ALA A O 1
ATOM 1361 N N . GLU A 1 225 ? 15.323 60.048 37.159 1.00 24.57 225 GLU A N 1
ATOM 1362 C CA . GLU A 1 225 ? 14.479 59.708 38.307 1.00 24.90 225 GLU A CA 1
ATOM 1363 C C . GLU A 1 225 ? 15.318 59.063 39.408 1.00 24.08 225 GLU A C 1
ATOM 1364 O O . GLU A 1 225 ? 15.232 59.451 40.574 1.00 24.16 225 GLU A O 1
ATOM 1370 N N . VAL A 1 226 ? 16.135 58.085 39.029 1.00 24.31 226 VAL A N 1
ATOM 1371 C CA . VAL A 1 226 ? 16.973 57.388 40.002 1.00 24.22 226 VAL A CA 1
ATOM 1372 C C . VAL A 1 226 ? 17.969 58.351 40.644 1.00 24.44 226 VAL A C 1
ATOM 1373 O O . VAL A 1 226 ? 18.176 58.317 41.858 1.00 24.65 226 VAL A O 1
ATOM 1377 N N . GLU A 1 227 ? 18.572 59.224 39.841 1.00 25.13 227 GLU A N 1
ATOM 1378 C CA . GLU A 1 227 ? 19.495 60.212 40.388 1.00 26.02 227 GLU A CA 1
ATOM 1379 C C . GLU A 1 227 ? 18.808 61.100 41.428 1.00 25.06 227 GLU A C 1
ATOM 1380 O O . GLU A 1 227 ? 19.412 61.460 42.431 1.00 24.88 227 GLU A O 1
ATOM 1386 N N . ALA A 1 228 ? 17.540 61.430 41.192 1.00 24.36 228 ALA A N 1
ATOM 1387 C CA . ALA A 1 228 ? 16.743 62.182 42.160 1.00 24.58 228 ALA A CA 1
ATOM 1388 C C . ALA A 1 228 ? 16.573 61.384 43.460 1.00 24.81 228 ALA A C 1
ATOM 1389 O O . ALA A 1 228 ? 16.753 61.916 44.558 1.00 24.94 228 ALA A O 1
ATOM 1391 N N . ASP A 1 229 ? 16.250 60.098 43.328 1.00 24.99 229 ASP A N 1
ATOM 1392 C CA . ASP A 1 229 ? 16.110 59.220 44.490 1.00 25.74 229 ASP A CA 1
ATOM 1393 C C . ASP A 1 229 ? 17.429 59.077 45.256 1.00 25.42 229 ASP A C 1
ATOM 1394 O O . ASP A 1 229 ? 17.447 59.147 46.485 1.00 26.41 229 ASP A O 1
ATOM 1399 N N . LEU A 1 230 ? 18.522 58.874 44.524 1.00 25.25 230 LEU A N 1
ATOM 1400 C CA . LEU A 1 230 ? 19.860 58.802 45.117 1.00 25.73 230 LEU A CA 1
ATOM 1401 C C . LEU A 1 230 ? 20.219 60.096 45.851 1.00 26.62 230 LEU A C 1
ATOM 1402 O O . LEU A 1 230 ? 20.726 60.052 46.976 1.00 27.21 230 LEU A O 1
ATOM 1407 N N . ALA A 1 231 ? 19.940 61.239 45.224 1.00 26.74 231 ALA A N 1
ATOM 1408 C CA . ALA A 1 231 ? 20.177 62.538 45.864 1.00 27.81 231 ALA A CA 1
ATOM 1409 C C . ALA A 1 231 ? 19.382 62.659 47.163 1.00 28.80 231 ALA A C 1
ATOM 1410 O O . ALA A 1 231 ? 19.904 63.125 48.177 1.00 30.51 231 ALA A O 1
ATOM 1412 N N . ASP A 1 232 ? 18.123 62.226 47.119 1.00 28.99 232 ASP A N 1
ATOM 1413 C CA . ASP A 1 232 ? 17.256 62.211 48.290 1.00 30.46 232 ASP A CA 1
ATOM 1414 C C . ASP A 1 232 ? 17.898 61.358 49.384 1.00 31.16 232 ASP A C 1
ATOM 1415 O O . ASP A 1 232 ? 17.952 61.760 50.546 1.00 31.79 232 ASP A O 1
ATOM 1420 N N . TRP A 1 233 ? 18.402 60.187 48.999 1.00 31.03 233 TRP A N 1
ATOM 1421 C CA . TRP A 1 233 ? 19.112 59.318 49.933 1.00 32.63 233 TRP A CA 1
ATOM 1422 C C . TRP A 1 233 ? 20.337 59.994 50.502 1.00 32.69 233 TRP A C 1
ATOM 1423 O O . TRP A 1 233 ? 20.537 60.000 51.714 1.00 33.26 233 TRP A O 1
ATOM 1434 N N . GLU A 1 234 ? 21.154 60.595 49.642 1.00 33.72 234 GLU A N 1
ATOM 1435 C CA . GLU A 1 234 ? 22.389 61.238 50.091 1.00 35.08 234 GLU A CA 1
ATOM 1436 C C . GLU A 1 234 ? 22.126 62.356 51.102 1.00 35.69 234 GLU A C 1
ATOM 1437 O O . GLU A 1 234 ? 22.820 62.457 52.111 1.00 36.83 234 GLU A O 1
ATOM 1443 N N . ALA A 1 235 ? 21.112 63.180 50.838 1.00 35.31 235 ALA A N 1
ATOM 1444 C CA . ALA A 1 235 ? 20.771 64.286 51.739 1.00 35.58 235 ALA A CA 1
ATOM 1445 C C . ALA A 1 235 ? 20.382 63.783 53.133 1.00 36.66 235 ALA A C 1
ATOM 1446 O O . ALA A 1 235 ? 20.485 64.521 54.118 1.00 36.58 235 ALA A O 1
ATOM 1448 N N . ARG A 1 236 ? 19.945 62.526 53.200 1.00 37.36 236 ARG A N 1
ATOM 144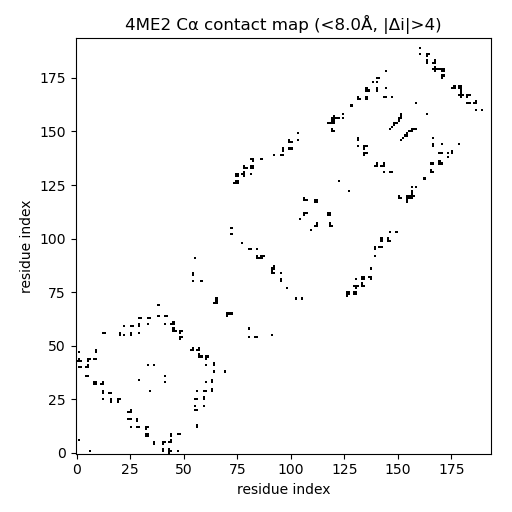9 C CA . ARG A 1 236 ? 19.643 61.858 54.465 1.00 39.08 236 ARG A CA 1
ATOM 1450 C C . ARG A 1 236 ? 20.915 61.293 55.103 1.00 41.07 236 ARG A C 1
ATOM 1451 O O . ARG A 1 236 ? 21.167 61.525 56.287 1.00 42.04 236 ARG A O 1
ATOM 1459 N N . HIS A 1 237 ? 21.706 60.549 54.323 1.00 42.97 237 HIS A N 1
ATOM 1460 C CA . HIS A 1 237 ? 23.030 60.077 54.767 1.00 44.34 237 HIS A CA 1
ATOM 1461 C C . HIS A 1 237 ? 24.089 60.385 53.743 1.00 45.14 237 HIS A C 1
ATOM 1462 O O . HIS A 1 237 ? 24.908 61.291 53.924 1.00 47.09 237 HIS A O 1
#

Sequence (194 aa):
SLSTEAIHAVQALKRLTAADRSPPAATAAASAALGRLLRADLLAAMAELQRQGHWSLALAALHVARAEPWYRPDPELYATFVSSSPSNDPAAAAAVDALVEAFIEEKERGAAGGSSEGVWVGEDVYKLTRLVRALVAKGRARAAWRVYEAAVRKGGCEVDEYMYRVMAKGMKRLGLDEEAAEVEADLADWEARH